Protein AF-A0A955FIF7-F1 (afdb_monomer_lite)

pLDDT: mean 71.5, std 23.49, range [31.05, 97.44]

Foldseek 3Di:
DDDDDDDDDDDDPPPPDDPDPPDPPPPDPPPPDDDDPLLVLQDLVVQWDFPADDPLWTWIDGPPDPFIWTKGAWPSVPVPDPWDPVQDDDPLLRTAGIWTARVVLQEIETEHEDEDDDDDPCLVNLQCQVVNLVSVCNGRVSHHYAYEYAYEPVCVPPNVVSVVVCVVVVRHYAYSPDPCRSVVVVVVVVVVSVVSVVPDDPPPPDDDDDDDDDDDDDDDDDDDDDDDDDDDDDDDDDPDDDDDDDDDDDDDDDDDDDDDDDDPPPPDDDDDDDDD

Secondary structure (DSSP, 8-state):
-----------------------S----S---SS---HHHHH--TTSEEEEEE-SS-EEEEETT---EEEEEEGGGHHHHS---TTS---TT-S--SEEEEETTTTEEEEEEEE---S-STTHHHHH-HHHHHHHHHHHSTTSEEEEEEEE-THHHHH-HHHHHHHHHTT--EEETTSTTHHHHHHHHHHHHHHHTTT-------PPP-------------------------------PPPPPPPPP-PPPPS-----PPPP-TT----------

Radius of gyration: 34.34 Å; chains: 1; bounding box: 80×107×84 Å

Sequence (276 aa):
MNFLNICYLQVAMEAVEKTTNRGTGAGGKNTNKNGLPYEQLTELTDRYKVLTTDENSSDIQFHDTTQVFTYTKQARLFKTIKINDSVPKAHGCKNPDECYIHKASKTIFIIEKKFQQKSGSICEKIQTSDFKVWQYSRTFPDYKVFYIYCLSDWYKTNCPAELQYNKKKGIPVFWGSNDDYKDSIIAFLIANCANSALEAPQETKEAPPSGIVPKATQSAPKCEKWATCGAKSSISALLELPAVPAPEDGPKPPGAPLRVLPDLSKCAIADDFWDI

Structure (mmCIF, N/CA/C/O backbone):
data_AF-A0A955FIF7-F1
#
_entry.id   AF-A0A955FIF7-F1
#
loop_
_atom_site.group_PDB
_atom_site.id
_atom_site.type_symbol
_atom_site.label_atom_id
_atom_site.label_alt_id
_atom_site.label_comp_id
_atom_site.label_asym_id
_atom_site.label_entity_id
_atom_site.label_seq_id
_atom_site.pdbx_PDB_ins_code
_atom_site.Cartn_x
_atom_site.Cartn_y
_atom_site.Cartn_z
_atom_site.occupancy
_atom_site.B_iso_or_equiv
_atom_site.auth_seq_id
_atom_site.auth_comp_id
_atom_site.auth_asym_id
_atom_site.auth_atom_id
_atom_site.pdbx_PDB_model_num
ATOM 1 N N . MET A 1 1 ? 60.301 68.891 3.687 1.00 36.53 1 MET A N 1
ATOM 2 C CA . MET A 1 1 ? 60.031 69.294 2.290 1.00 36.53 1 MET A CA 1
ATOM 3 C C . MET A 1 1 ? 59.435 68.074 1.606 1.00 36.53 1 MET A C 1
ATOM 5 O O . MET A 1 1 ? 60.145 67.099 1.442 1.00 36.53 1 MET A O 1
ATOM 9 N N . ASN A 1 2 ? 58.103 67.967 1.600 1.00 36.41 2 ASN A N 1
ATOM 10 C CA . ASN A 1 2 ? 57.230 68.399 0.490 1.00 36.41 2 ASN A CA 1
ATOM 11 C C . ASN A 1 2 ? 57.369 67.404 -0.685 1.00 36.41 2 ASN A C 1
ATOM 13 O O . ASN A 1 2 ? 58.465 67.246 -1.193 1.00 36.41 2 ASN A O 1
ATOM 17 N N . PHE A 1 3 ? 56.353 66.675 -1.145 1.00 36.84 3 PHE A N 1
ATOM 18 C CA . PHE A 1 3 ? 54.954 67.050 -1.332 1.00 36.84 3 PHE A CA 1
ATOM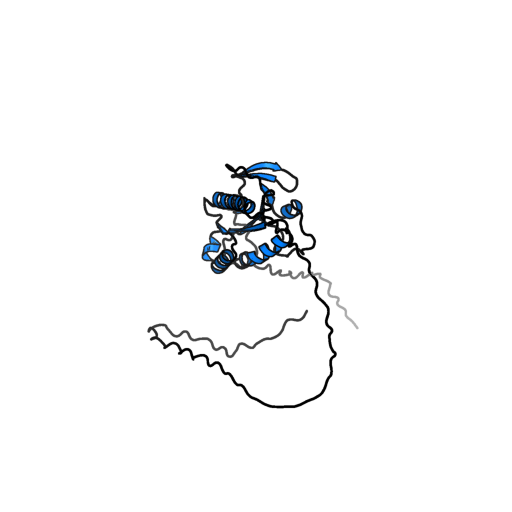 19 C C . PHE A 1 3 ? 54.028 65.828 -1.250 1.00 36.84 3 PHE A C 1
ATOM 21 O O . PHE A 1 3 ? 54.360 64.742 -1.719 1.00 36.84 3 PHE A O 1
ATOM 28 N N . LEU A 1 4 ? 52.841 66.069 -0.692 1.00 40.28 4 LEU A N 1
ATOM 29 C CA . LEU A 1 4 ? 51.649 65.248 -0.846 1.00 40.28 4 LEU A CA 1
ATOM 30 C C . LEU A 1 4 ? 51.339 65.017 -2.333 1.00 40.28 4 LEU A C 1
ATOM 32 O O . LEU A 1 4 ? 51.414 65.962 -3.117 1.00 40.28 4 LEU A O 1
ATOM 36 N N . ASN A 1 5 ? 50.789 63.851 -2.677 1.00 40.59 5 ASN A N 1
ATOM 37 C CA . ASN A 1 5 ? 49.522 63.901 -3.398 1.00 40.59 5 ASN A CA 1
ATOM 38 C C . ASN A 1 5 ? 48.602 62.734 -3.037 1.00 40.59 5 ASN A C 1
ATOM 40 O O . ASN A 1 5 ? 48.932 61.559 -3.175 1.00 40.59 5 ASN A O 1
ATOM 44 N N . ILE A 1 6 ? 47.445 63.138 -2.532 1.00 48.50 6 ILE A N 1
ATOM 45 C CA . ILE A 1 6 ? 46.289 62.350 -2.145 1.00 48.50 6 ILE A CA 1
ATOM 46 C C . ILE A 1 6 ? 45.618 61.905 -3.443 1.00 48.50 6 ILE A C 1
ATOM 48 O O . ILE A 1 6 ? 45.153 62.749 -4.206 1.00 48.50 6 ILE A O 1
ATOM 52 N N . CYS A 1 7 ? 45.562 60.598 -3.705 1.00 37.69 7 CYS A N 1
ATOM 53 C CA . CYS A 1 7 ? 44.715 60.076 -4.769 1.00 37.69 7 CYS A CA 1
ATOM 54 C C . CYS A 1 7 ? 43.426 59.525 -4.163 1.00 37.69 7 CYS A C 1
ATOM 56 O O . CYS A 1 7 ? 43.424 58.640 -3.311 1.00 37.69 7 CYS A O 1
ATOM 58 N N . TYR A 1 8 ? 42.363 60.184 -4.595 1.00 40.34 8 TYR A N 1
ATOM 59 C CA . TYR A 1 8 ? 40.956 60.035 -4.293 1.00 40.34 8 TYR A CA 1
ATOM 60 C C . TYR A 1 8 ? 40.465 58.593 -4.113 1.00 40.34 8 TYR A C 1
ATOM 62 O O . TYR A 1 8 ? 40.748 57.707 -4.917 1.00 40.34 8 TYR A O 1
ATOM 70 N N . LEU A 1 9 ? 39.604 58.431 -3.105 1.00 43.03 9 LEU A N 1
ATOM 71 C CA . LEU A 1 9 ? 38.588 57.390 -3.052 1.00 43.03 9 LEU A CA 1
ATOM 72 C C . LEU A 1 9 ? 37.784 57.374 -4.361 1.00 43.03 9 LEU A C 1
ATOM 74 O O . LEU A 1 9 ? 37.052 58.321 -4.646 1.00 43.03 9 LEU A O 1
ATOM 78 N N . GLN A 1 10 ? 37.851 56.265 -5.092 1.00 42.81 10 GLN A N 1
ATOM 79 C CA . GLN A 1 10 ? 36.804 55.857 -6.018 1.00 42.81 10 GLN A CA 1
ATOM 80 C C . GLN A 1 10 ? 36.313 54.483 -5.563 1.00 42.81 10 GLN A C 1
ATOM 82 O O . GLN A 1 10 ? 37.038 53.492 -5.578 1.00 42.81 10 GLN A O 1
ATOM 87 N N . VAL A 1 11 ? 35.073 54.476 -5.093 1.00 48.69 11 VAL A N 1
ATOM 88 C CA . VAL A 1 11 ? 34.291 53.297 -4.736 1.00 48.69 11 VAL A CA 1
ATOM 89 C C . VAL A 1 11 ? 34.218 52.356 -5.939 1.00 48.69 11 VAL A C 1
ATOM 91 O O . VAL A 1 11 ? 33.693 52.730 -6.983 1.00 48.69 11 VAL A O 1
ATOM 94 N N . ALA A 1 12 ? 34.683 51.123 -5.771 1.00 42.97 12 ALA A N 1
ATOM 95 C CA . ALA A 1 12 ? 34.283 49.999 -6.605 1.00 42.97 12 ALA A CA 1
ATOM 96 C C . ALA A 1 12 ? 34.045 48.803 -5.680 1.00 42.97 12 ALA A C 1
ATOM 98 O O . ALA A 1 12 ? 34.962 48.100 -5.266 1.00 42.97 12 ALA A O 1
ATOM 99 N N . MET A 1 13 ? 32.783 48.640 -5.283 1.00 44.41 13 MET A N 1
ATOM 100 C CA . MET A 1 13 ? 32.287 47.418 -4.665 1.00 44.41 13 MET A CA 1
ATOM 101 C C . MET A 1 13 ? 32.341 46.308 -5.715 1.00 44.41 13 MET A C 1
ATOM 103 O O . MET A 1 13 ? 31.397 46.125 -6.481 1.00 44.41 13 MET A O 1
ATOM 107 N N . GLU A 1 14 ? 33.441 45.567 -5.763 1.00 47.78 14 GLU A N 1
ATOM 108 C CA . GLU A 1 14 ? 33.503 44.317 -6.513 1.00 47.78 14 GLU A CA 1
ATOM 109 C C . GLU A 1 14 ? 32.761 43.235 -5.723 1.00 47.78 14 GLU A C 1
ATOM 111 O O . GLU A 1 14 ? 33.326 42.461 -4.953 1.00 47.78 14 GLU A O 1
ATOM 116 N N . ALA A 1 15 ? 31.442 43.200 -5.903 1.00 48.09 15 ALA A N 1
ATOM 117 C CA . ALA A 1 15 ? 30.642 42.024 -5.608 1.00 48.09 15 ALA A CA 1
ATOM 118 C C . ALA A 1 15 ? 30.961 40.958 -6.666 1.00 48.09 15 ALA A C 1
ATOM 120 O O . ALA A 1 15 ? 30.238 40.810 -7.650 1.00 48.09 15 ALA A O 1
ATOM 121 N N . VAL A 1 16 ? 32.072 40.238 -6.488 1.00 50.31 16 VAL A N 1
ATOM 122 C CA . VAL A 1 16 ? 32.343 39.043 -7.288 1.00 50.31 16 VAL A CA 1
ATOM 123 C C . VAL A 1 16 ? 31.345 37.967 -6.877 1.00 50.31 16 VAL A C 1
ATOM 125 O O . VAL A 1 16 ? 31.259 37.521 -5.733 1.00 50.31 16 VAL A O 1
ATOM 128 N N . GLU A 1 17 ? 30.530 37.645 -7.866 1.00 50.81 17 GLU A N 1
ATOM 129 C CA . GLU A 1 17 ? 29.371 36.781 -7.867 1.00 50.81 17 GLU A CA 1
ATOM 130 C C . GLU A 1 17 ? 29.672 35.418 -7.227 1.00 50.81 17 GLU A C 1
ATOM 132 O O . GLU A 1 17 ? 30.529 34.655 -7.676 1.00 50.81 17 GLU A O 1
ATOM 137 N N . LYS A 1 18 ? 28.930 35.094 -6.162 1.00 44.94 18 LYS A N 1
ATOM 138 C CA . LYS A 1 18 ? 28.904 33.760 -5.560 1.00 44.94 18 LYS A CA 1
ATOM 139 C C . LYS A 1 18 ? 28.380 32.783 -6.611 1.00 44.94 18 LYS A C 1
ATOM 141 O O . LYS A 1 18 ? 27.166 32.631 -6.766 1.00 44.94 18 LYS A O 1
ATOM 146 N N . THR A 1 19 ? 29.284 32.114 -7.321 1.00 43.28 19 THR A N 1
ATOM 147 C CA . THR A 1 19 ? 28.969 30.977 -8.186 1.00 43.28 19 THR A CA 1
ATOM 148 C C . THR A 1 19 ? 28.372 29.896 -7.297 1.00 43.28 19 THR A C 1
ATOM 150 O O . THR A 1 19 ? 29.049 29.149 -6.596 1.00 43.28 19 THR A O 1
ATOM 153 N N . THR A 1 20 ? 27.045 29.877 -7.234 1.00 40.41 20 THR A N 1
ATOM 154 C CA . THR A 1 20 ? 26.324 28.769 -6.634 1.00 40.41 20 THR A CA 1
ATOM 155 C C . THR A 1 20 ? 26.347 27.652 -7.654 1.00 40.41 20 THR A C 1
ATOM 157 O O . THR A 1 20 ? 25.704 27.727 -8.700 1.00 40.41 20 THR A O 1
ATOM 160 N N . ASN A 1 21 ? 27.101 26.605 -7.342 1.00 45.03 21 ASN A N 1
ATOM 161 C CA . ASN A 1 21 ? 27.077 25.339 -8.055 1.00 45.03 21 ASN A CA 1
ATOM 162 C C . ASN A 1 21 ? 25.690 24.734 -7.807 1.00 45.03 21 ASN A C 1
ATOM 164 O O . ASN A 1 21 ? 25.494 23.920 -6.906 1.00 45.03 21 ASN A O 1
ATOM 168 N N . ARG A 1 22 ? 24.675 25.200 -8.541 1.00 44.16 22 ARG A N 1
ATOM 169 C CA . ARG A 1 22 ? 23.378 24.537 -8.583 1.00 44.16 22 ARG A CA 1
ATOM 170 C C . ARG A 1 22 ? 23.644 23.196 -9.239 1.00 44.16 22 ARG A C 1
ATOM 172 O O . ARG A 1 22 ? 23.801 23.126 -10.454 1.00 44.16 22 ARG A O 1
ATOM 179 N N . GLY A 1 23 ? 23.753 22.154 -8.418 1.00 41.38 23 GLY A N 1
ATOM 180 C CA . GLY A 1 23 ? 23.824 20.787 -8.904 1.00 41.38 23 GLY A CA 1
ATOM 181 C C . GLY A 1 23 ? 22.757 20.579 -9.975 1.00 41.38 23 GLY A C 1
ATOM 182 O O . GLY A 1 23 ? 21.626 21.060 -9.852 1.00 41.38 23 GLY A O 1
ATOM 183 N N . THR A 1 24 ? 23.123 19.884 -11.044 1.00 46.16 24 THR A N 1
ATOM 184 C CA . THR A 1 24 ? 22.260 19.453 -12.150 1.00 46.16 24 THR A CA 1
ATOM 185 C C . THR A 1 24 ? 21.263 18.380 -11.684 1.00 46.16 24 THR A C 1
ATOM 187 O O . THR A 1 24 ? 21.160 17.295 -12.238 1.00 46.16 24 THR A O 1
ATOM 190 N N . GLY A 1 25 ? 20.499 18.699 -10.640 1.00 49.03 25 GLY A N 1
ATOM 191 C CA . GLY A 1 25 ? 19.334 17.974 -10.140 1.00 49.03 25 GLY A CA 1
ATOM 192 C C . GLY A 1 25 ? 18.062 18.817 -10.244 1.00 49.03 25 GLY A C 1
ATOM 193 O O . GLY A 1 25 ? 17.101 18.591 -9.514 1.00 49.03 25 GLY A O 1
ATOM 194 N N . ALA A 1 26 ? 18.052 19.824 -11.122 1.00 42.72 26 ALA A N 1
ATOM 195 C CA . ALA A 1 26 ? 16.862 20.604 -11.415 1.00 42.72 26 ALA A CA 1
ATOM 196 C C . ALA A 1 26 ? 15.897 19.738 -12.235 1.00 42.72 26 ALA A C 1
ATOM 198 O O . ALA A 1 26 ? 16.029 19.619 -13.454 1.00 42.72 26 ALA A O 1
ATOM 199 N N . GLY A 1 27 ? 14.936 19.116 -11.547 1.00 45.88 27 GLY A N 1
ATOM 200 C CA . GLY A 1 27 ? 13.750 18.520 -12.154 1.00 45.88 27 GLY A CA 1
ATOM 201 C C . GLY A 1 27 ? 13.115 19.533 -13.101 1.00 45.88 27 GLY A C 1
ATOM 202 O O . GLY A 1 27 ? 12.498 20.508 -12.675 1.00 45.88 27 GLY A O 1
ATOM 203 N N . GLY A 1 28 ? 13.365 19.335 -14.395 1.00 37.59 28 GLY A N 1
ATOM 204 C CA . GLY A 1 28 ? 12.951 20.239 -15.452 1.00 37.59 28 GLY A CA 1
ATOM 205 C C . GLY A 1 28 ? 11.439 20.405 -15.441 1.00 37.59 28 GLY A C 1
ATOM 206 O O . GLY A 1 28 ? 10.690 19.443 -15.586 1.00 37.59 28 GLY A O 1
ATOM 207 N N . LYS A 1 29 ? 11.025 21.659 -15.298 1.00 51.44 29 LYS A N 1
ATOM 208 C CA . LYS A 1 29 ? 9.664 22.201 -15.232 1.00 51.44 29 LYS A CA 1
ATOM 209 C C . LYS A 1 29 ? 8.880 22.054 -16.556 1.00 51.44 29 LYS A C 1
ATOM 211 O O . LYS A 1 29 ? 8.166 22.971 -16.939 1.00 51.44 29 LYS A O 1
ATOM 216 N N . ASN A 1 30 ? 9.050 20.944 -17.286 1.00 41.06 30 ASN A N 1
ATOM 217 C CA . ASN A 1 30 ? 8.547 20.774 -18.657 1.00 41.06 30 ASN A CA 1
ATOM 218 C C . ASN A 1 30 ? 8.043 19.359 -19.023 1.00 41.06 30 ASN A C 1
ATOM 220 O O . ASN A 1 30 ? 7.985 19.016 -20.200 1.00 41.06 30 ASN A O 1
ATOM 224 N N . THR A 1 31 ? 7.618 18.538 -18.058 1.00 48.03 31 THR A N 1
ATOM 225 C CA . THR A 1 31 ? 6.963 17.237 -18.338 1.00 48.03 31 THR A CA 1
ATOM 226 C C . THR A 1 31 ? 5.432 17.301 -18.460 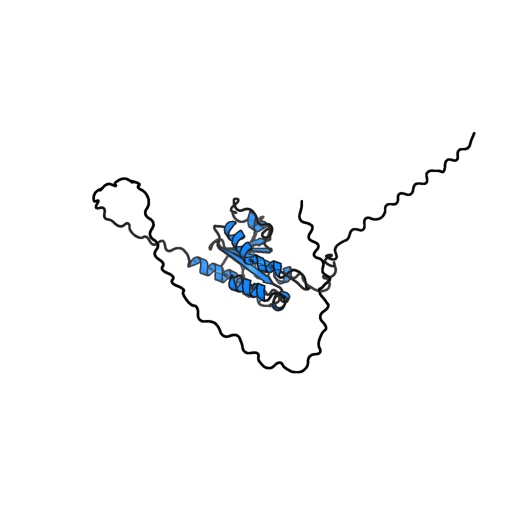1.00 48.03 31 THR A C 1
ATOM 228 O O . THR A 1 31 ? 4.802 16.273 -18.678 1.00 48.03 31 THR A O 1
ATOM 231 N N . ASN A 1 32 ? 4.814 18.486 -18.394 1.00 45.81 32 ASN A N 1
ATOM 232 C CA . ASN A 1 32 ? 3.350 18.649 -18.411 1.00 45.81 32 ASN A CA 1
ATOM 233 C C . ASN A 1 32 ? 2.785 19.033 -19.786 1.00 45.81 32 ASN A C 1
ATOM 235 O O . ASN A 1 32 ? 1.976 19.954 -19.877 1.00 45.81 32 ASN A O 1
ATOM 239 N N . LYS A 1 33 ? 3.202 18.365 -20.869 1.00 43.50 33 LYS A N 1
ATOM 240 C CA . LYS A 1 33 ? 2.603 18.639 -22.186 1.00 43.50 33 LYS A CA 1
ATOM 241 C C . LYS A 1 33 ? 1.576 17.632 -22.682 1.00 43.50 33 LYS A C 1
ATOM 243 O O . LYS A 1 33 ? 0.899 18.017 -23.613 1.00 43.50 33 LYS A O 1
ATOM 248 N N . ASN A 1 34 ? 1.416 16.433 -22.095 1.00 47.03 34 ASN A N 1
ATOM 249 C CA . ASN A 1 34 ? 0.375 15.475 -22.539 1.00 47.03 34 ASN A CA 1
ATOM 250 C C . ASN A 1 34 ? 0.048 14.301 -21.578 1.00 47.03 34 ASN A C 1
ATOM 252 O O . ASN A 1 34 ? -0.467 13.282 -22.022 1.00 47.03 34 ASN A O 1
ATOM 256 N N . GLY A 1 35 ? 0.330 14.387 -20.275 1.00 47.97 35 GLY A N 1
ATOM 257 C CA . GLY A 1 35 ? 0.022 13.290 -19.344 1.00 47.97 35 GLY A CA 1
ATOM 258 C C . GLY A 1 35 ? -0.841 13.756 -18.183 1.00 47.97 35 GLY A C 1
ATOM 259 O O . GLY A 1 35 ? -0.467 14.714 -17.509 1.00 47.97 35 GLY A O 1
ATOM 260 N N . LEU A 1 36 ? -1.955 13.068 -17.909 1.00 57.69 36 LEU A N 1
ATOM 261 C CA . LEU A 1 36 ? -2.524 13.090 -16.560 1.00 57.69 36 LEU A CA 1
ATOM 262 C C . LEU A 1 36 ? -1.405 12.679 -15.583 1.00 57.69 36 LEU A C 1
ATOM 264 O O . LEU A 1 36 ? -0.647 11.752 -15.896 1.00 57.69 36 LEU A O 1
ATOM 268 N N . PRO A 1 37 ? -1.238 13.354 -14.433 1.00 74.69 37 PRO A N 1
ATOM 269 C CA . PRO A 1 37 ? -0.252 12.940 -13.445 1.00 74.69 37 PRO A CA 1
ATOM 270 C C . PRO A 1 37 ? -0.515 11.479 -13.057 1.00 74.69 37 PRO A C 1
ATOM 272 O O . PRO A 1 37 ? -1.655 11.103 -12.805 1.00 74.69 37 PRO A O 1
ATOM 275 N N . TYR A 1 38 ? 0.534 10.649 -13.024 1.00 75.06 38 TYR A N 1
ATOM 276 C CA . TYR A 1 38 ? 0.449 9.204 -12.742 1.00 75.06 38 TYR A CA 1
ATOM 277 C C . TYR A 1 38 ? -0.357 8.877 -11.475 1.00 75.06 38 TYR A C 1
ATOM 279 O O . TYR A 1 38 ? -1.028 7.850 -11.389 1.00 75.06 38 TYR A O 1
ATOM 287 N N . GLU A 1 39 ? -0.338 9.787 -10.504 1.00 74.38 39 GLU A N 1
ATOM 288 C CA . GLU A 1 39 ? -1.182 9.720 -9.317 1.00 74.38 39 GLU A CA 1
ATOM 289 C C . GLU A 1 39 ? -2.669 9.624 -9.685 1.00 74.38 39 GLU A C 1
ATOM 291 O O . GLU A 1 39 ? -3.311 8.692 -9.229 1.00 74.38 39 GLU A O 1
ATOM 296 N N . GLN A 1 40 ? -3.195 10.460 -10.588 1.00 76.81 40 GLN A N 1
ATOM 297 C CA . GLN A 1 40 ? -4.604 10.418 -11.015 1.00 76.81 40 GLN A CA 1
ATOM 298 C C . GLN A 1 40 ? -4.985 9.110 -11.718 1.00 76.81 40 GLN A C 1
ATOM 300 O O . GLN A 1 40 ? -6.086 8.609 -11.511 1.00 76.81 40 GLN A O 1
ATOM 305 N N . LEU A 1 41 ? -4.081 8.535 -12.518 1.00 80.62 41 LEU A N 1
ATOM 306 C CA . LEU A 1 41 ? -4.328 7.253 -13.194 1.00 80.62 41 LEU A CA 1
ATOM 307 C C . LEU A 1 41 ? -4.453 6.093 -12.197 1.00 80.62 41 LEU A C 1
ATOM 309 O O . LEU A 1 41 ? -5.202 5.146 -12.422 1.00 80.62 41 LEU A O 1
ATOM 313 N N . THR A 1 42 ? -3.734 6.188 -11.080 1.00 84.69 42 THR A N 1
ATOM 314 C CA . THR A 1 42 ? -3.603 5.116 -10.085 1.00 84.69 42 THR A CA 1
ATOM 315 C C . THR A 1 42 ? -4.496 5.303 -8.860 1.00 84.69 42 THR A C 1
ATOM 317 O O . THR A 1 42 ? -4.428 4.496 -7.933 1.00 84.69 42 THR A O 1
ATOM 320 N N . GLU A 1 43 ? -5.311 6.357 -8.819 1.00 89.00 43 GLU A N 1
ATOM 321 C CA . GLU A 1 43 ? -6.308 6.581 -7.767 1.00 89.00 43 GLU A CA 1
ATOM 322 C C . GLU A 1 43 ? -7.523 5.672 -7.979 1.00 89.00 43 GLU A C 1
ATOM 324 O O . GLU A 1 43 ? -7.977 5.459 -9.105 1.00 89.00 43 GLU A O 1
ATOM 329 N N . LEU A 1 44 ? -8.060 5.146 -6.877 1.00 91.88 44 LEU A N 1
ATOM 330 C CA . LEU A 1 44 ? -9.197 4.217 -6.880 1.00 91.88 44 LEU A CA 1
ATOM 331 C C . LEU A 1 44 ? -10.550 4.922 -6.698 1.00 91.88 44 LEU A C 1
ATOM 333 O O . LEU A 1 44 ? -11.563 4.264 -6.474 1.00 91.88 44 LEU A O 1
ATOM 337 N N . THR A 1 45 ? -10.570 6.255 -6.768 1.00 89.94 45 THR A N 1
ATOM 338 C CA . THR A 1 45 ? -11.728 7.112 -6.458 1.00 89.94 45 THR A CA 1
ATOM 339 C C . THR A 1 45 ? -12.960 6.839 -7.321 1.00 89.94 45 THR A C 1
ATOM 341 O O . THR A 1 45 ? -14.075 7.091 -6.884 1.00 89.94 45 THR A O 1
ATOM 344 N N . ASP A 1 46 ? -12.777 6.307 -8.527 1.00 91.94 46 ASP A N 1
ATOM 345 C CA . ASP A 1 46 ? -13.829 5.910 -9.468 1.00 91.94 46 ASP A CA 1
ATOM 346 C C . ASP A 1 46 ? -14.422 4.520 -9.184 1.00 91.94 46 ASP A C 1
ATOM 348 O O . ASP A 1 46 ? -15.396 4.123 -9.823 1.00 91.94 46 ASP A O 1
ATOM 352 N N . ARG A 1 47 ? -13.844 3.760 -8.246 1.00 94.25 47 ARG A N 1
ATOM 353 C CA . ARG A 1 47 ? -14.237 2.376 -7.933 1.00 94.25 47 ARG A CA 1
ATOM 354 C C . ARG A 1 47 ? -14.867 2.206 -6.552 1.00 94.25 47 ARG A C 1
ATOM 356 O O . ARG A 1 47 ? -15.138 1.077 -6.139 1.00 94.25 47 ARG A O 1
ATOM 363 N N . TYR A 1 48 ? -15.108 3.295 -5.831 1.00 95.88 48 TYR A N 1
ATOM 364 C CA . TYR A 1 48 ? -15.808 3.266 -4.554 1.00 95.88 48 TYR A CA 1
ATOM 365 C C . TYR A 1 48 ? -16.763 4.444 -4.404 1.00 95.88 48 TYR A C 1
ATOM 367 O O . TYR A 1 48 ? -16.584 5.510 -4.990 1.00 95.88 48 TYR A O 1
ATOM 375 N N . LYS A 1 49 ? -17.737 4.273 -3.513 1.00 96.25 49 LYS A N 1
ATOM 376 C CA . LYS A 1 49 ? -18.560 5.366 -2.995 1.00 96.25 49 LYS A CA 1
ATOM 377 C C . LYS A 1 49 ? -18.109 5.744 -1.590 1.00 96.25 49 LYS A C 1
ATOM 379 O O . LYS A 1 49 ? -17.712 4.886 -0.801 1.00 96.25 49 LYS A O 1
ATOM 384 N N . VAL A 1 50 ? -18.187 7.032 -1.284 1.00 96.75 50 VAL A N 1
ATOM 385 C CA . VAL A 1 50 ? -17.945 7.557 0.063 1.00 96.75 50 VAL A CA 1
ATOM 386 C C . VAL A 1 50 ? -19.241 7.449 0.860 1.00 96.75 50 VAL A C 1
ATOM 388 O O . VAL A 1 50 ? -20.285 7.904 0.399 1.00 96.75 50 VAL A O 1
ATOM 391 N N . LEU A 1 51 ? -19.180 6.829 2.036 1.00 95.38 51 LEU A N 1
ATOM 392 C CA . LEU A 1 51 ? -20.312 6.691 2.953 1.00 95.38 51 LEU A CA 1
ATOM 393 C C . LEU A 1 51 ? -20.355 7.860 3.938 1.00 95.38 51 LEU A C 1
ATOM 395 O O . LEU A 1 51 ? -21.389 8.500 4.105 1.00 95.38 51 LEU A O 1
ATOM 399 N N . THR A 1 52 ? -19.216 8.150 4.564 1.00 95.06 52 THR A N 1
ATOM 400 C CA . THR A 1 52 ? -19.042 9.241 5.529 1.00 95.06 52 THR A CA 1
ATOM 401 C C . THR A 1 52 ? -17.667 9.876 5.348 1.00 95.06 52 THR A C 1
ATOM 403 O O . THR A 1 52 ? -16.758 9.300 4.745 1.00 95.06 52 THR A O 1
ATOM 406 N N . THR A 1 53 ? -17.504 11.108 5.821 1.00 94.06 53 THR A N 1
ATOM 407 C CA . THR A 1 53 ? -16.217 11.808 5.807 1.00 94.06 53 THR A CA 1
ATOM 408 C C . THR A 1 5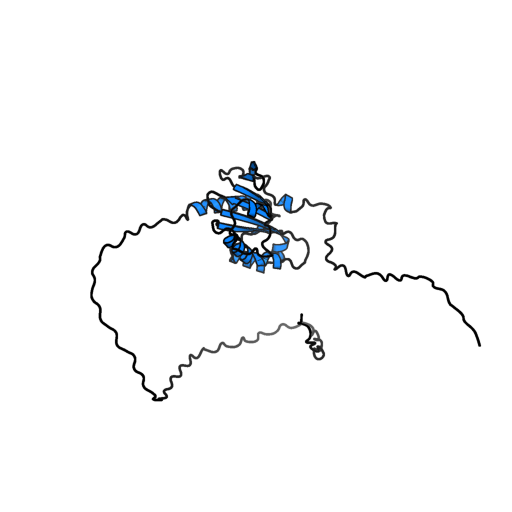3 ? -16.017 12.528 7.125 1.00 94.06 53 THR A C 1
ATOM 410 O O . THR A 1 53 ? -16.867 13.307 7.545 1.00 94.06 53 THR A O 1
ATOM 413 N N . ASP A 1 54 ? -14.862 12.274 7.721 1.00 92.12 54 ASP A N 1
ATOM 414 C CA . ASP A 1 54 ? -14.364 12.896 8.935 1.00 92.12 54 ASP A CA 1
ATOM 415 C C . ASP A 1 54 ? -13.215 13.861 8.600 1.00 92.12 54 ASP A C 1
ATOM 417 O O . ASP A 1 54 ? -12.721 13.941 7.470 1.00 92.12 54 ASP A O 1
ATOM 421 N N . GLU A 1 55 ? -12.710 14.564 9.614 1.00 89.94 55 GLU A N 1
ATOM 422 C CA . GLU A 1 55 ? -11.585 15.494 9.463 1.00 89.94 55 GLU A CA 1
ATOM 423 C C . GLU A 1 55 ? -10.319 14.814 8.912 1.00 89.94 55 GLU A C 1
ATOM 425 O O . GLU A 1 55 ? -9.568 15.413 8.141 1.00 89.94 55 GLU A O 1
ATOM 430 N N . ASN A 1 56 ? -10.073 13.544 9.260 1.00 91.38 56 ASN A N 1
ATOM 431 C CA . ASN A 1 56 ? -8.837 12.826 8.920 1.00 91.38 56 ASN A CA 1
ATOM 432 C C . ASN A 1 56 ? -9.036 11.619 7.984 1.00 91.38 56 ASN A C 1
ATOM 434 O O . ASN A 1 56 ? -8.068 11.149 7.387 1.00 91.38 56 ASN A O 1
ATOM 438 N N . SER A 1 57 ? -10.268 11.169 7.771 1.00 95.06 57 SER A N 1
ATOM 439 C CA . SER A 1 57 ? -10.562 9.944 7.024 1.00 95.06 57 SER A CA 1
ATOM 440 C C . SER A 1 57 ? -11.900 10.010 6.304 1.00 95.06 57 SER A C 1
ATOM 442 O O . SER A 1 57 ? -12.729 10.861 6.602 1.00 95.06 57 SER A O 1
ATOM 444 N N . SER A 1 58 ? -12.122 9.087 5.377 1.00 96.38 58 SER A N 1
ATOM 445 C CA . SER A 1 58 ? -13.440 8.842 4.788 1.00 96.38 58 SER A CA 1
ATOM 446 C C . SER A 1 58 ? -13.743 7.356 4.868 1.00 96.38 58 SER A C 1
ATOM 448 O O . SER A 1 58 ? -12.884 6.555 4.506 1.00 96.38 58 SER A O 1
ATOM 450 N N . ASP A 1 59 ? -14.938 6.973 5.307 1.00 96.50 59 ASP A N 1
ATOM 451 C CA . ASP A 1 59 ? -15.363 5.582 5.172 1.00 96.50 59 ASP A CA 1
ATOM 452 C C . ASP A 1 59 ? -15.914 5.377 3.762 1.00 96.50 59 ASP A C 1
ATOM 454 O O . ASP A 1 59 ? -16.759 6.135 3.275 1.00 96.50 59 ASP A O 1
ATOM 458 N N . ILE A 1 60 ? -15.394 4.361 3.087 1.00 97.06 60 ILE A N 1
ATOM 459 C CA . ILE A 1 60 ? -15.664 4.064 1.688 1.00 97.06 60 ILE A CA 1
ATOM 460 C C . ILE A 1 60 ? -16.121 2.619 1.529 1.00 97.06 60 ILE A C 1
ATOM 462 O O . ILE A 1 60 ? -15.778 1.738 2.320 1.00 97.06 60 ILE A O 1
ATOM 466 N N . GLN A 1 61 ? -16.861 2.370 0.459 1.00 96.75 61 GLN A N 1
ATOM 467 C CA . GLN A 1 61 ? -17.276 1.038 0.046 1.00 96.75 61 GLN A CA 1
ATOM 468 C C . GLN A 1 61 ? -16.962 0.872 -1.438 1.00 96.75 61 GLN A C 1
ATOM 470 O O . GLN A 1 61 ? -17.482 1.627 -2.265 1.00 96.75 61 GLN A O 1
ATOM 475 N N . PHE A 1 62 ? -16.117 -0.105 -1.773 1.00 96.00 62 PHE A N 1
ATOM 476 C CA . PHE A 1 62 ? -15.842 -0.446 -3.168 1.00 96.00 62 PHE A CA 1
ATOM 477 C C . PHE A 1 62 ? -17.113 -0.960 -3.847 1.00 96.00 62 PHE A C 1
ATOM 479 O O . PHE A 1 62 ? -17.948 -1.609 -3.205 1.00 96.00 62 PHE A O 1
ATOM 486 N N . HIS A 1 63 ? -17.266 -0.655 -5.134 1.00 92.94 63 HIS A N 1
ATOM 487 C CA . HIS A 1 63 ? -18.412 -1.108 -5.920 1.00 92.94 63 HIS A CA 1
ATOM 488 C C . HIS A 1 63 ? -18.524 -2.635 -5.874 1.00 92.94 63 HIS A C 1
ATOM 490 O O . HIS A 1 63 ? -17.515 -3.332 -5.831 1.00 92.94 63 HIS A O 1
ATOM 496 N N . ASP A 1 64 ? -19.758 -3.135 -5.813 1.00 90.25 64 ASP A N 1
ATOM 497 C CA . ASP A 1 64 ? -20.069 -4.571 -5.780 1.00 90.25 64 ASP A CA 1
ATOM 498 C C . ASP A 1 64 ? -19.493 -5.343 -4.573 1.00 90.25 64 ASP A C 1
ATOM 500 O O . ASP A 1 64 ? -19.439 -6.572 -4.570 1.00 90.25 64 ASP A O 1
ATOM 504 N N . THR A 1 65 ? -19.113 -4.637 -3.500 1.00 91.06 65 THR A N 1
ATOM 505 C CA . THR A 1 65 ? -18.647 -5.237 -2.239 1.00 91.06 65 THR A CA 1
ATOM 506 C C . THR A 1 65 ? -19.501 -4.799 -1.054 1.00 91.06 65 THR A C 1
ATOM 508 O O . THR A 1 65 ? -20.103 -3.728 -1.064 1.00 91.06 65 THR A O 1
ATOM 511 N N . THR A 1 66 ? -19.542 -5.605 0.009 1.00 91.00 66 THR A N 1
ATOM 512 C CA . THR A 1 66 ? -20.213 -5.263 1.281 1.00 91.00 66 THR A CA 1
ATOM 513 C C . THR A 1 66 ? -19.261 -4.695 2.334 1.00 91.00 66 THR A C 1
ATOM 515 O O . THR A 1 66 ? -19.710 -4.158 3.343 1.00 91.00 66 THR A O 1
ATOM 518 N N . GLN A 1 67 ? -17.952 -4.815 2.113 1.00 91.50 67 GLN A N 1
ATOM 519 C CA . GLN A 1 67 ? -16.930 -4.415 3.074 1.00 91.50 67 GLN A CA 1
ATOM 520 C C . GLN A 1 67 ? -16.740 -2.897 3.074 1.00 91.50 67 GLN A C 1
ATOM 522 O O . GLN A 1 67 ? -16.733 -2.255 2.023 1.00 91.50 67 GLN A O 1
ATOM 527 N N . VAL A 1 68 ? -16.550 -2.335 4.268 1.00 95.12 68 VAL A N 1
ATOM 528 C CA . VAL A 1 68 ? -16.324 -0.901 4.470 1.00 95.12 68 VAL A CA 1
ATOM 529 C C . VAL A 1 68 ? -14.884 -0.680 4.905 1.00 95.12 68 VAL A C 1
ATOM 531 O O . VAL A 1 68 ? -14.409 -1.300 5.858 1.00 95.12 68 VAL A O 1
ATOM 534 N N . PHE A 1 69 ? -14.198 0.227 4.219 1.00 97.00 69 PHE A N 1
ATOM 535 C CA . PHE A 1 69 ? -12.819 0.597 4.505 1.00 97.00 69 PHE A CA 1
ATOM 536 C C . PHE A 1 69 ? -12.757 2.042 4.970 1.00 97.00 69 PHE A C 1
ATOM 538 O O . PHE A 1 69 ? -13.370 2.918 4.372 1.00 97.00 69 PHE A O 1
ATOM 545 N N . THR A 1 70 ? -11.949 2.313 5.987 1.00 96.94 70 THR A N 1
ATOM 546 C CA . THR A 1 70 ? -11.562 3.679 6.327 1.00 96.94 70 THR A CA 1
ATOM 547 C C . THR A 1 70 ? -10.368 4.068 5.462 1.00 96.94 70 THR A C 1
ATOM 549 O O . THR A 1 70 ? -9.286 3.486 5.563 1.00 96.94 70 THR A O 1
ATOM 552 N N . TYR A 1 71 ? -10.570 5.048 4.594 1.00 96.94 71 TYR A N 1
ATOM 553 C CA . TYR A 1 71 ? -9.587 5.575 3.662 1.00 96.94 71 TYR A CA 1
ATOM 554 C C . TYR A 1 71 ? -8.878 6.810 4.221 1.00 96.94 71 TYR A C 1
ATOM 556 O O . TYR A 1 71 ? -9.510 7.726 4.755 1.00 96.94 71 TYR A O 1
ATOM 564 N N . THR A 1 72 ? -7.554 6.856 4.065 1.00 95.12 72 THR A N 1
ATOM 565 C CA . THR A 1 72 ? -6.714 7.996 4.457 1.00 95.12 72 THR A CA 1
ATOM 566 C C . THR A 1 72 ? -5.591 8.234 3.444 1.00 95.12 72 THR A C 1
ATOM 568 O O . THR A 1 72 ? -5.173 7.326 2.726 1.00 95.12 72 THR A O 1
ATOM 571 N N . LYS A 1 73 ? -5.068 9.465 3.413 1.00 92.56 73 LYS A N 1
ATOM 572 C CA . LYS A 1 73 ? -3.881 9.843 2.628 1.00 92.56 73 LYS A CA 1
ATOM 573 C C . LYS A 1 73 ? -2.778 10.375 3.535 1.00 92.56 73 LYS A C 1
ATOM 575 O O . LYS A 1 73 ? -3.062 11.132 4.472 1.00 92.56 73 LYS A O 1
ATOM 580 N N . GLN A 1 74 ? -1.524 10.070 3.205 1.00 91.25 74 GLN A N 1
ATOM 581 C CA . GLN A 1 74 ? -0.349 10.698 3.816 1.00 91.25 74 GLN A CA 1
ATOM 582 C C . GLN A 1 74 ? -0.359 10.639 5.350 1.00 91.25 74 GLN A C 1
ATOM 584 O O . GLN A 1 74 ? -0.626 9.602 5.957 1.00 91.25 74 GLN A O 1
ATOM 589 N N . ALA A 1 75 ? -0.054 11.763 5.999 1.00 88.94 75 ALA A N 1
ATOM 590 C CA . ALA A 1 75 ? 0.065 11.860 7.446 1.00 88.94 75 ALA A CA 1
ATOM 591 C C . ALA A 1 75 ? -1.252 11.577 8.194 1.00 88.94 75 ALA A C 1
ATOM 593 O O . ALA A 1 75 ? -1.220 11.360 9.406 1.00 88.94 75 ALA A O 1
ATOM 594 N N . ARG A 1 76 ? -2.405 11.579 7.505 1.00 91.44 76 ARG A N 1
ATOM 595 C CA . ARG A 1 76 ? -3.720 11.399 8.138 1.00 91.44 76 ARG A CA 1
ATOM 596 C C . ARG A 1 76 ? -3.905 9.992 8.711 1.00 91.44 76 ARG A C 1
ATOM 598 O O . ARG A 1 76 ? -4.640 9.850 9.686 1.00 91.44 76 ARG A O 1
ATOM 605 N N . LEU A 1 77 ? -3.180 8.986 8.205 1.00 92.25 77 LEU A N 1
ATOM 606 C CA . LEU A 1 77 ? -3.167 7.633 8.777 1.00 92.25 77 LEU A CA 1
ATOM 607 C C . LEU A 1 77 ? -2.875 7.666 10.286 1.00 92.25 77 LEU A C 1
ATOM 609 O O . LEU A 1 77 ? -3.646 7.141 11.082 1.00 92.25 77 LEU A O 1
ATOM 613 N N . PHE A 1 78 ? -1.801 8.353 10.686 1.00 90.69 78 PHE A N 1
ATOM 614 C CA . PHE A 1 78 ? -1.344 8.407 12.081 1.00 90.69 78 PHE A CA 1
ATOM 615 C C . PHE A 1 78 ? -2.282 9.189 13.009 1.00 90.69 78 PHE A C 1
ATOM 617 O O . PHE A 1 78 ? -2.137 9.114 14.222 1.00 90.69 78 PHE A O 1
ATOM 624 N N . LYS A 1 79 ? -3.219 9.957 12.443 1.00 91.06 79 LYS A N 1
ATOM 625 C CA . LYS A 1 79 ? -4.262 10.668 13.194 1.00 91.06 79 LYS A CA 1
ATOM 626 C C . LYS A 1 79 ? -5.557 9.864 13.306 1.00 91.06 79 LYS A C 1
ATOM 628 O O . LYS A 1 79 ? -6.369 10.142 14.176 1.00 91.06 79 LYS A O 1
ATOM 633 N N . THR A 1 80 ? -5.766 8.913 12.399 1.00 89.25 80 THR A N 1
ATOM 634 C CA . THR A 1 80 ? -7.026 8.165 12.270 1.00 89.25 80 THR A CA 1
ATOM 635 C C . THR A 1 80 ? -7.051 6.935 13.169 1.00 89.25 80 THR A C 1
ATOM 637 O O . THR A 1 80 ? -8.101 6.553 13.677 1.00 89.25 80 THR A O 1
ATOM 640 N N . ILE A 1 81 ? -5.895 6.303 13.373 1.00 90.69 81 ILE A N 1
ATOM 641 C CA . ILE A 1 81 ? -5.755 5.099 14.193 1.00 90.69 81 ILE A CA 1
ATOM 642 C C . ILE A 1 81 ? -4.735 5.313 15.305 1.00 90.69 81 ILE A C 1
ATOM 644 O O . ILE A 1 81 ? -3.780 6.074 15.154 1.00 90.69 81 ILE A O 1
ATOM 648 N N . LYS A 1 82 ? -4.941 4.617 16.426 1.00 91.12 82 LYS A N 1
ATOM 649 C CA . LYS A 1 82 ? -4.043 4.666 17.579 1.00 91.12 82 LYS A CA 1
ATOM 650 C C . LYS A 1 82 ? -2.654 4.155 17.187 1.00 91.12 82 LYS A C 1
ATOM 652 O O . LYS A 1 82 ? -2.524 3.045 16.674 1.00 91.12 82 LYS A O 1
ATOM 657 N N . ILE A 1 83 ? -1.638 4.967 17.459 1.00 92.12 83 ILE A N 1
ATOM 658 C CA . ILE A 1 83 ? -0.229 4.626 17.255 1.00 92.12 83 ILE A CA 1
ATOM 659 C C . ILE A 1 83 ? 0.417 4.169 18.562 1.00 92.12 83 ILE A C 1
ATOM 661 O O . ILE A 1 83 ? -0.007 4.547 19.654 1.00 92.12 83 ILE A O 1
ATOM 665 N N . ASN A 1 84 ? 1.468 3.363 18.447 1.00 91.44 84 ASN A N 1
ATOM 666 C CA . ASN A 1 84 ? 2.383 3.105 19.549 1.00 91.44 84 ASN A CA 1
ATOM 667 C C . ASN A 1 84 ? 3.447 4.215 19.621 1.00 91.44 84 ASN A C 1
ATOM 669 O O . ASN A 1 84 ? 4.445 4.173 18.898 1.00 91.44 84 ASN A O 1
ATOM 673 N N . ASP A 1 85 ? 3.244 5.179 20.520 1.00 88.81 85 ASP A N 1
ATOM 674 C CA . ASP A 1 85 ? 4.124 6.345 20.702 1.00 88.81 85 ASP A CA 1
ATOM 675 C C . ASP A 1 85 ? 5.548 5.992 21.164 1.00 88.81 85 ASP A C 1
ATOM 677 O O . ASP A 1 85 ? 6.465 6.798 21.032 1.00 88.81 85 ASP A O 1
ATOM 681 N N . SER A 1 86 ? 5.770 4.776 21.676 1.00 90.12 86 SER A N 1
ATOM 682 C CA . SER A 1 86 ? 7.104 4.320 22.095 1.00 90.12 86 SER A CA 1
ATOM 683 C C . SER A 1 86 ? 8.011 3.939 20.921 1.00 90.12 86 SER A C 1
ATOM 685 O O . SER A 1 86 ? 9.205 3.702 21.110 1.00 90.12 86 SER A O 1
ATOM 687 N N . VAL A 1 87 ? 7.472 3.843 19.702 1.00 88.44 87 VAL A N 1
ATOM 688 C CA . VAL A 1 87 ? 8.245 3.463 18.518 1.00 88.44 87 VAL A CA 1
ATOM 689 C C . VAL A 1 87 ? 8.787 4.720 17.834 1.00 88.44 87 VAL A C 1
ATOM 691 O O . VAL A 1 87 ? 8.006 5.512 17.304 1.00 88.44 87 VAL A O 1
ATOM 694 N N . PRO A 1 88 ? 10.120 4.907 17.771 1.00 88.00 88 PRO A N 1
ATOM 695 C CA . PRO A 1 88 ? 10.697 6.062 17.099 1.00 88.00 88 PRO A CA 1
ATOM 696 C C . PRO A 1 88 ? 10.378 6.016 15.606 1.00 88.00 88 PRO A C 1
ATOM 698 O O . PRO A 1 88 ? 10.490 4.973 14.956 1.00 88.00 88 PRO A O 1
ATOM 701 N N . LYS A 1 89 ? 9.987 7.162 15.047 1.00 85.75 89 LYS A N 1
ATOM 702 C CA . LYS A 1 89 ? 9.607 7.274 13.639 1.00 85.75 89 LYS A CA 1
ATOM 703 C C . LYS A 1 89 ? 10.844 7.239 12.741 1.00 85.75 89 LYS A C 1
ATOM 705 O O . LYS A 1 89 ? 11.652 8.164 12.756 1.00 85.75 89 LYS A O 1
ATOM 710 N N . ALA A 1 90 ? 10.961 6.204 11.912 1.00 84.50 90 ALA A N 1
ATOM 711 C CA . ALA A 1 90 ? 12.054 6.108 10.951 1.00 84.50 90 ALA A CA 1
ATOM 712 C C . ALA A 1 90 ? 11.976 7.202 9.868 1.00 84.50 90 ALA A C 1
ATOM 714 O O . ALA A 1 90 ? 10.900 7.510 9.344 1.00 84.50 90 ALA A O 1
ATOM 715 N N . HIS A 1 91 ? 13.130 7.750 9.472 1.00 76.69 91 HIS A N 1
ATOM 716 C CA . HIS A 1 91 ? 13.218 8.862 8.516 1.00 76.69 91 HIS A CA 1
ATOM 717 C C . HIS A 1 91 ? 12.573 8.565 7.151 1.00 76.69 91 HIS A C 1
ATOM 719 O O . HIS A 1 91 ? 12.020 9.479 6.539 1.00 76.69 91 HIS A O 1
ATOM 725 N N . GLY A 1 92 ? 12.606 7.306 6.698 1.00 73.25 92 GLY A N 1
ATOM 726 C CA . GLY A 1 92 ? 12.039 6.863 5.417 1.00 73.25 92 GLY A CA 1
ATOM 727 C C . GLY A 1 92 ? 10.570 6.419 5.457 1.00 73.25 9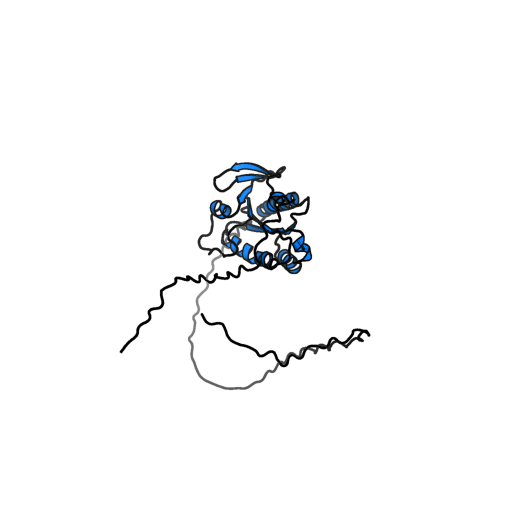2 GLY A C 1
ATOM 728 O O . GLY A 1 92 ? 9.992 6.160 4.407 1.00 73.25 92 GLY A O 1
ATOM 729 N N . CYS A 1 93 ? 9.945 6.342 6.637 1.00 74.62 93 CYS A N 1
ATOM 730 C CA . CYS A 1 93 ? 8.572 5.836 6.814 1.00 74.62 93 CYS A CA 1
ATOM 731 C C . CYS A 1 93 ? 7.575 6.962 7.120 1.00 74.62 93 CYS A C 1
ATOM 733 O O . CYS A 1 93 ? 6.630 6.786 7.890 1.00 74.62 93 CYS A O 1
ATOM 735 N N . LYS A 1 94 ? 7.836 8.172 6.609 1.00 72.19 94 LYS A N 1
ATOM 736 C CA . LYS A 1 94 ? 7.166 9.362 7.135 1.00 72.19 94 LYS A CA 1
ATOM 737 C C . LYS A 1 94 ? 5.681 9.404 6.813 1.00 72.19 94 LYS A C 1
ATOM 739 O O . LYS A 1 94 ? 4.920 9.579 7.759 1.00 72.19 94 LYS A O 1
ATOM 744 N N . ASN A 1 95 ? 5.295 9.253 5.547 1.00 87.06 95 ASN A N 1
ATOM 745 C CA . ASN A 1 95 ? 3.910 9.369 5.094 1.00 87.06 95 ASN A CA 1
ATOM 746 C C . ASN A 1 95 ? 3.667 8.411 3.912 1.00 87.06 95 ASN A C 1
ATOM 748 O O . ASN A 1 95 ? 4.388 8.533 2.924 1.00 87.06 95 ASN A O 1
ATOM 752 N N . PRO A 1 96 ? 2.695 7.491 4.004 1.00 91.12 96 PRO A N 1
ATOM 753 C CA . PRO A 1 96 ? 2.289 6.653 2.874 1.00 91.12 96 PRO A CA 1
ATOM 754 C C . PRO A 1 96 ? 1.464 7.440 1.846 1.00 91.12 96 PRO A C 1
ATOM 756 O O . PRO A 1 96 ? 0.847 8.437 2.207 1.00 91.12 96 PRO A O 1
ATOM 759 N N . ASP A 1 97 ? 1.398 7.006 0.587 1.00 92.25 97 ASP A N 1
ATOM 760 C CA . ASP A 1 97 ? 0.612 7.728 -0.426 1.00 92.25 97 ASP A CA 1
ATOM 761 C C . ASP A 1 97 ? -0.896 7.555 -0.174 1.00 92.25 97 ASP A C 1
ATOM 763 O O . ASP A 1 97 ? -1.614 8.532 0.066 1.00 92.25 97 ASP A O 1
ATOM 767 N N . GLU A 1 98 ? -1.356 6.303 -0.117 1.00 94.62 98 GLU A N 1
ATOM 768 C CA . GLU A 1 98 ? -2.738 5.942 0.209 1.00 94.62 98 GLU A CA 1
ATOM 769 C C . GLU A 1 98 ? -2.784 4.828 1.252 1.00 94.62 98 GLU A C 1
ATOM 771 O O . GLU A 1 98 ? -1.913 3.955 1.298 1.00 94.62 98 GLU A O 1
ATOM 776 N N . CYS A 1 99 ? -3.815 4.842 2.093 1.00 96.44 99 CYS A N 1
ATOM 777 C CA . CYS A 1 99 ? -4.045 3.808 3.091 1.00 96.44 99 CYS A CA 1
ATOM 778 C C . CYS A 1 99 ? -5.521 3.440 3.189 1.00 96.44 99 CYS A C 1
ATOM 780 O O . CYS A 1 99 ? -6.384 4.313 3.295 1.00 96.44 99 CYS A O 1
ATOM 782 N N . TYR A 1 100 ? -5.782 2.137 3.232 1.00 96.88 100 TYR A N 1
ATOM 783 C CA . TYR A 1 100 ? -7.108 1.550 3.380 1.00 96.88 100 TYR A CA 1
ATOM 784 C C . TYR A 1 100 ? -7.105 0.677 4.627 1.00 96.88 100 TYR A C 1
ATOM 786 O O . TYR A 1 100 ? -6.280 -0.223 4.766 1.00 96.88 100 TYR A O 1
ATOM 794 N N . ILE A 1 101 ? -8.005 0.958 5.558 1.00 96.69 101 ILE A N 1
ATOM 795 C CA . ILE A 1 101 ? -8.038 0.310 6.865 1.00 96.69 101 ILE A CA 1
ATOM 796 C C . ILE A 1 101 ? -9.344 -0.459 6.971 1.00 96.69 101 ILE A C 1
ATOM 798 O O . ILE A 1 101 ? -10.424 0.127 6.923 1.00 96.69 101 ILE A O 1
ATOM 802 N N . HIS A 1 102 ? -9.250 -1.768 7.155 1.00 96.06 102 HIS A N 1
ATOM 803 C CA . HIS A 1 102 ? -10.399 -2.605 7.452 1.00 96.06 102 HIS A CA 1
ATOM 804 C C . HIS A 1 102 ? -10.456 -2.853 8.961 1.00 96.06 102 HIS A C 1
ATOM 806 O O . HIS A 1 102 ? -9.727 -3.684 9.507 1.00 96.06 102 HIS A O 1
ATOM 812 N N . LYS A 1 103 ? -11.311 -2.088 9.652 1.00 93.00 103 LYS A N 1
ATOM 813 C CA . LYS A 1 103 ? -11.429 -2.113 11.121 1.00 93.00 103 LYS A CA 1
ATOM 814 C C . LYS A 1 103 ? -11.886 -3.479 11.645 1.00 93.00 103 LYS A C 1
ATOM 816 O O . LYS A 1 103 ? -11.387 -3.920 12.675 1.00 93.00 103 LYS A O 1
ATOM 821 N N . ALA A 1 104 ? -12.782 -4.162 10.926 1.00 92.31 104 ALA A N 1
ATOM 822 C CA . ALA A 1 104 ? -13.342 -5.443 11.360 1.00 92.31 104 ALA A CA 1
ATOM 823 C C . ALA A 1 104 ? -12.283 -6.555 11.430 1.00 92.31 104 ALA A C 1
ATOM 825 O O . ALA A 1 104 ? -12.212 -7.272 12.422 1.00 92.31 104 ALA A O 1
ATOM 826 N N . SER A 1 105 ? -11.415 -6.652 10.419 1.00 93.00 105 SER A N 1
ATOM 827 C CA . SER A 1 105 ? -10.323 -7.635 10.400 1.00 93.00 105 SER A CA 1
ATOM 828 C C . SER A 1 105 ? -8.998 -7.097 10.946 1.00 93.00 105 SER A C 1
ATOM 830 O O . SER A 1 105 ? -7.960 -7.737 10.783 1.00 93.00 105 SER A O 1
ATOM 832 N N . LYS A 1 106 ? -9.008 -5.893 11.537 1.00 95.06 106 LYS A N 1
ATOM 833 C CA . LYS A 1 106 ? -7.816 -5.170 12.008 1.00 95.06 106 LYS A CA 1
ATOM 834 C C . LYS A 1 106 ? -6.661 -5.228 11.002 1.00 95.06 106 LYS A C 1
ATOM 836 O O . LYS A 1 106 ? -5.536 -5.593 11.331 1.00 95.06 106 LYS A O 1
ATOM 841 N N . THR A 1 107 ? -6.942 -4.886 9.749 1.00 96.12 107 THR A N 1
ATOM 842 C CA . THR A 1 107 ? -5.954 -4.934 8.663 1.00 96.12 107 THR A CA 1
ATOM 843 C C . THR A 1 107 ? -5.745 -3.545 8.064 1.00 96.12 107 THR A C 1
ATOM 845 O O . THR A 1 107 ? -6.709 -2.822 7.816 1.00 96.12 107 THR A O 1
ATOM 848 N N . ILE A 1 108 ? -4.488 -3.161 7.835 1.00 96.62 108 ILE A N 1
ATOM 849 C CA . ILE A 1 108 ? -4.102 -1.909 7.175 1.00 96.62 108 ILE A CA 1
ATOM 850 C C . ILE A 1 108 ? -3.405 -2.255 5.865 1.00 96.62 108 ILE A C 1
ATOM 852 O O . ILE A 1 108 ? -2.396 -2.957 5.859 1.00 96.62 108 ILE A O 1
ATOM 856 N N . PHE A 1 109 ? -3.903 -1.704 4.768 1.00 97.44 109 PHE A N 1
ATOM 857 C CA . PHE A 1 109 ? -3.258 -1.739 3.465 1.00 97.44 109 PHE A CA 1
ATOM 858 C C . PHE A 1 109 ? -2.616 -0.386 3.206 1.00 97.44 109 PHE A C 1
ATOM 860 O O . PHE A 1 109 ? -3.302 0.634 3.152 1.00 97.44 109 PHE A O 1
ATOM 867 N N . ILE A 1 110 ? -1.299 -0.384 3.055 1.00 96.25 110 ILE A N 1
ATOM 868 C CA . ILE A 1 110 ? -0.495 0.791 2.750 1.00 96.25 110 ILE A CA 1
ATOM 869 C C . ILE A 1 110 ? -0.056 0.679 1.298 1.00 96.25 110 ILE A C 1
ATOM 871 O O . ILE A 1 110 ? 0.657 -0.258 0.948 1.00 96.25 110 ILE A O 1
ATOM 875 N N . ILE A 1 111 ? -0.460 1.632 0.465 1.00 95.56 111 ILE A N 1
ATOM 876 C CA . ILE A 1 111 ? -0.080 1.683 -0.943 1.00 95.56 111 ILE A CA 1
ATOM 877 C C . ILE A 1 111 ? 0.951 2.789 -1.122 1.00 95.56 111 ILE A C 1
ATOM 879 O O . ILE A 1 111 ? 0.712 3.951 -0.788 1.00 95.56 111 ILE A O 1
ATOM 883 N N . GLU A 1 112 ? 2.095 2.418 -1.684 1.00 93.94 112 GLU A N 1
ATOM 884 C CA . GLU A 1 112 ? 3.146 3.341 -2.083 1.00 93.94 112 GLU A CA 1
ATOM 885 C C . GLU A 1 112 ? 3.264 3.372 -3.603 1.00 93.94 112 GLU A C 1
ATOM 887 O O . GLU A 1 112 ? 3.533 2.361 -4.259 1.00 93.94 112 GLU A O 1
ATOM 892 N N . LYS A 1 113 ? 3.113 4.562 -4.168 1.00 91.88 113 LYS A N 1
ATOM 893 C CA . LYS A 1 113 ? 3.229 4.813 -5.596 1.00 91.88 113 LYS A CA 1
ATOM 894 C C . LYS A 1 113 ? 4.658 5.237 -5.914 1.00 91.88 113 LYS A C 1
ATOM 896 O O . LYS A 1 113 ? 5.269 6.077 -5.240 1.00 91.88 113 LYS A O 1
ATOM 901 N N . LYS A 1 114 ? 5.228 4.641 -6.958 1.00 90.31 114 LYS A N 1
ATOM 902 C CA . LYS A 1 114 ? 6.533 5.030 -7.494 1.00 90.31 114 LYS A CA 1
ATOM 903 C C . LYS A 1 114 ? 6.475 5.065 -9.011 1.00 90.31 114 LYS A C 1
ATOM 905 O O . LYS A 1 114 ? 6.282 4.052 -9.677 1.00 90.31 114 LYS A O 1
ATOM 910 N N . PHE A 1 115 ? 6.679 6.263 -9.539 1.00 88.19 115 PHE A N 1
ATOM 911 C CA . PHE A 1 115 ? 6.715 6.531 -10.964 1.00 88.19 115 PHE A CA 1
ATOM 912 C C . PHE A 1 115 ? 8.114 6.966 -11.368 1.00 88.19 115 PHE A C 1
ATOM 914 O O . PHE A 1 115 ? 8.690 7.849 -10.725 1.00 88.19 115 PHE A O 1
ATOM 921 N N . GLN A 1 116 ? 8.650 6.379 -12.437 1.00 84.12 116 GLN A N 1
ATOM 922 C CA . GLN A 1 116 ? 9.872 6.884 -13.041 1.00 84.12 116 GLN A CA 1
ATOM 923 C C . GLN A 1 116 ? 9.868 6.777 -14.567 1.00 84.12 116 GLN A C 1
ATOM 925 O O . GLN A 1 116 ? 9.348 5.824 -15.135 1.00 84.12 116 GLN A O 1
ATOM 930 N N . GLN A 1 117 ? 10.484 7.769 -15.218 1.00 78.62 117 GLN A N 1
ATOM 931 C CA . GLN A 1 117 ? 10.653 7.843 -16.675 1.00 78.62 117 GLN A CA 1
ATOM 932 C C . GLN A 1 117 ? 12.121 7.870 -17.140 1.00 78.62 117 GLN A C 1
ATOM 934 O O . GLN A 1 117 ? 12.384 7.584 -18.304 1.00 78.62 117 GLN A O 1
ATOM 939 N N . LYS A 1 118 ? 13.087 8.234 -16.282 1.00 77.19 118 LYS A N 1
ATOM 940 C CA . LYS A 1 118 ? 14.513 8.385 -16.652 1.00 77.19 118 LYS A CA 1
ATOM 941 C C . LYS A 1 118 ? 15.446 7.585 -15.735 1.00 77.19 118 LYS A C 1
ATOM 943 O O . LYS A 1 118 ? 15.069 7.192 -14.638 1.00 77.19 118 LYS A O 1
ATOM 948 N N . SER A 1 119 ? 16.682 7.348 -16.157 1.00 68.81 119 SER A N 1
ATOM 949 C CA . SER A 1 119 ? 17.702 6.707 -15.317 1.00 68.81 119 SER A CA 1
ATOM 950 C C . SER A 1 119 ? 18.076 7.580 -14.108 1.00 68.81 119 SER A C 1
ATOM 952 O O . SER A 1 119 ? 18.218 8.795 -14.239 1.00 68.81 119 SER A O 1
ATOM 954 N N . GLY A 1 120 ? 18.243 6.970 -12.932 1.00 67.50 120 GLY A N 1
ATOM 955 C CA . GLY A 1 120 ? 18.674 7.627 -11.691 1.00 67.50 120 GLY A CA 1
ATOM 956 C C . GLY A 1 120 ? 18.740 6.637 -10.521 1.00 67.50 120 GLY A C 1
ATOM 957 O O . GLY A 1 120 ? 18.317 5.491 -10.685 1.00 67.50 120 GLY A O 1
ATOM 958 N N . SER A 1 121 ? 19.232 7.064 -9.347 1.00 65.69 121 SER A N 1
ATOM 959 C CA . SER A 1 121 ? 19.296 6.200 -8.151 1.00 65.69 121 SER A CA 1
ATOM 960 C C . SER A 1 121 ? 17.908 5.980 -7.536 1.00 65.69 121 SER A C 1
ATOM 962 O O . SER A 1 121 ? 17.457 6.667 -6.618 1.00 65.69 121 SER A O 1
ATOM 964 N N . ILE A 1 122 ? 17.143 5.097 -8.172 1.00 71.88 122 ILE A N 1
ATOM 965 C CA . ILE A 1 122 ? 15.716 4.900 -7.906 1.00 71.88 122 ILE A CA 1
ATOM 966 C C . ILE A 1 122 ? 15.395 3.455 -7.571 1.00 71.88 122 ILE A C 1
ATOM 968 O O . ILE A 1 122 ? 14.432 3.227 -6.836 1.00 71.88 122 ILE A O 1
ATOM 972 N N . CYS A 1 123 ? 16.217 2.503 -8.016 1.00 77.94 123 CYS A N 1
ATOM 973 C CA . CYS A 1 123 ? 16.097 1.118 -7.573 1.00 77.94 123 CYS A CA 1
ATOM 974 C C . CYS A 1 123 ? 16.280 1.006 -6.045 1.00 77.94 123 CYS A C 1
ATOM 976 O O . CYS A 1 123 ? 15.517 0.285 -5.409 1.00 77.94 123 CYS A O 1
ATOM 978 N N . GLU A 1 124 ? 17.127 1.843 -5.426 1.00 83.06 124 GLU A N 1
ATOM 979 C CA . GLU A 1 124 ? 17.259 1.951 -3.957 1.00 83.06 124 GLU A CA 1
ATOM 980 C C . GLU A 1 124 ? 15.913 2.180 -3.244 1.00 83.06 124 GLU A C 1
ATOM 982 O O . GLU A 1 124 ? 15.664 1.662 -2.155 1.00 83.06 124 GLU A O 1
ATOM 987 N N . LYS A 1 125 ? 14.979 2.915 -3.865 1.00 82.50 125 LYS A N 1
ATOM 988 C CA . LYS A 1 125 ? 13.704 3.281 -3.226 1.00 82.50 125 LYS A CA 1
ATOM 989 C C . LYS A 1 125 ? 12.792 2.079 -2.989 1.00 82.50 125 LYS A C 1
ATOM 991 O O . LYS A 1 125 ? 11.998 2.110 -2.049 1.00 82.50 125 LYS A O 1
ATOM 996 N N . ILE A 1 126 ? 12.895 1.042 -3.822 1.00 89.94 126 ILE A N 1
ATOM 997 C CA . ILE A 1 126 ? 12.073 -0.171 -3.712 1.00 89.94 126 ILE A CA 1
ATOM 998 C C . ILE A 1 126 ? 12.773 -1.307 -2.949 1.00 89.94 126 ILE A C 1
ATOM 1000 O O . ILE A 1 126 ? 12.153 -2.344 -2.731 1.00 89.94 126 ILE A O 1
ATOM 1004 N N . GLN A 1 127 ? 14.022 -1.101 -2.506 1.00 89.56 127 GLN A N 1
ATOM 1005 C CA . GLN A 1 127 ? 14.774 -2.040 -1.657 1.00 89.56 127 GLN A CA 1
ATOM 1006 C C . GLN A 1 127 ? 14.363 -1.965 -0.178 1.00 89.56 127 GLN A C 1
ATOM 1008 O O . GLN A 1 127 ? 14.578 -2.911 0.567 1.00 89.56 127 GLN A O 1
ATOM 1013 N N . THR A 1 128 ? 13.752 -0.856 0.252 1.00 89.75 128 THR A N 1
ATOM 1014 C CA . THR A 1 128 ? 13.467 -0.558 1.675 1.00 89.75 128 THR A CA 1
ATOM 1015 C C . THR A 1 128 ? 12.130 -1.106 2.191 1.00 89.75 128 THR A C 1
ATOM 1017 O O . THR A 1 128 ? 11.683 -0.747 3.282 1.00 89.75 128 THR A O 1
ATOM 1020 N N . SER A 1 129 ? 11.446 -1.929 1.399 1.00 91.56 129 SER A N 1
ATOM 1021 C CA . SER A 1 129 ? 10.077 -2.381 1.668 1.00 91.56 129 SER A CA 1
ATOM 1022 C C . SER A 1 129 ? 9.949 -3.200 2.950 1.00 91.56 129 SER A C 1
ATOM 1024 O O . SER A 1 129 ? 9.007 -3.008 3.716 1.00 91.56 129 SER A O 1
ATOM 1026 N N . ASP A 1 130 ? 10.919 -4.065 3.227 1.00 92.81 130 ASP A N 1
ATOM 1027 C CA . ASP A 1 130 ? 10.959 -4.914 4.412 1.00 92.81 130 ASP A CA 1
ATOM 1028 C C . ASP A 1 130 ? 11.117 -4.096 5.697 1.00 92.81 130 ASP A C 1
ATOM 1030 O O . ASP A 1 130 ? 10.384 -4.306 6.665 1.00 92.81 130 ASP A O 1
ATOM 1034 N N . PHE A 1 131 ? 12.003 -3.103 5.682 1.00 93.50 131 PHE A N 1
ATOM 1035 C CA . PHE A 1 131 ? 12.174 -2.158 6.772 1.00 93.50 131 PHE A CA 1
ATOM 1036 C C . PHE A 1 131 ? 10.896 -1.345 7.005 1.00 93.50 131 PHE A C 1
ATOM 1038 O O . PHE A 1 131 ? 10.500 -1.136 8.152 1.00 93.50 131 PHE A O 1
ATOM 1045 N N . LYS A 1 132 ? 10.205 -0.931 5.934 1.00 93.69 132 LYS A N 1
ATOM 1046 C CA . LYS A 1 132 ? 8.917 -0.234 6.047 1.00 93.69 132 LYS A CA 1
ATOM 1047 C C . LYS A 1 132 ? 7.847 -1.119 6.685 1.00 93.69 132 LYS A C 1
ATOM 1049 O O . LYS A 1 132 ? 7.179 -0.666 7.613 1.00 93.69 132 LYS A O 1
ATOM 1054 N N . VAL A 1 133 ? 7.707 -2.373 6.251 1.00 94.56 133 VAL A N 1
ATOM 1055 C CA . VAL A 1 133 ? 6.778 -3.337 6.870 1.00 94.56 133 VAL A CA 1
ATOM 1056 C C . VAL A 1 133 ? 7.095 -3.524 8.350 1.00 94.56 133 VAL A C 1
ATOM 1058 O O . VAL A 1 133 ? 6.196 -3.429 9.187 1.00 94.56 133 VAL A O 1
ATOM 1061 N N . TRP A 1 134 ? 8.369 -3.734 8.686 1.00 94.94 134 TRP A N 1
ATOM 1062 C CA . TRP A 1 134 ? 8.820 -3.878 10.068 1.00 94.94 134 TRP A CA 1
ATOM 1063 C C . TRP A 1 134 ? 8.480 -2.645 10.915 1.00 94.94 134 TRP A C 1
ATOM 1065 O O . TRP A 1 134 ? 7.932 -2.776 12.010 1.00 94.94 134 TRP A O 1
ATOM 1075 N N . GLN A 1 135 ? 8.732 -1.442 10.396 1.00 94.69 135 GLN A N 1
ATOM 1076 C CA . GLN A 1 135 ? 8.434 -0.192 11.087 1.00 94.69 135 GLN A CA 1
ATOM 1077 C C . GLN A 1 135 ? 6.927 -0.024 11.319 1.00 94.69 135 GLN A C 1
ATOM 1079 O O . GLN A 1 135 ? 6.508 0.231 12.447 1.00 94.69 135 GLN A O 1
ATOM 1084 N N . TYR A 1 136 ? 6.107 -0.183 10.277 1.00 94.69 136 TYR A N 1
ATOM 1085 C CA . TYR A 1 136 ? 4.659 -0.004 10.386 1.00 94.69 136 TYR A CA 1
ATOM 1086 C C . TYR A 1 136 ? 4.010 -1.033 11.310 1.00 94.69 136 TYR A C 1
ATOM 1088 O O . TYR A 1 136 ? 3.142 -0.664 12.095 1.00 94.69 136 TYR A O 1
ATOM 1096 N N . SER A 1 137 ? 4.473 -2.284 11.284 1.00 94.81 137 SER A N 1
ATOM 1097 C CA . SER A 1 137 ? 3.972 -3.332 12.184 1.00 94.81 137 SER A CA 1
ATOM 1098 C C . SER A 1 137 ? 4.235 -2.997 13.656 1.00 94.81 137 SER A C 1
ATOM 1100 O O . SER A 1 137 ? 3.422 -3.300 14.520 1.00 94.81 137 SER A O 1
ATOM 1102 N N . ARG A 1 138 ? 5.347 -2.313 13.962 1.00 94.81 138 ARG A N 1
ATOM 1103 C CA . ARG A 1 138 ? 5.638 -1.825 15.320 1.00 94.81 138 ARG A CA 1
ATOM 1104 C C . ARG A 1 138 ? 4.808 -0.598 15.689 1.00 94.81 138 ARG A C 1
ATOM 1106 O O . ARG A 1 138 ? 4.396 -0.468 16.839 1.00 94.81 138 ARG A O 1
ATOM 1113 N N . THR A 1 139 ? 4.587 0.309 14.736 1.00 94.56 139 THR A N 1
ATOM 1114 C CA . THR A 1 139 ? 3.763 1.509 14.940 1.00 94.56 139 THR A CA 1
ATOM 1115 C C . THR A 1 139 ? 2.290 1.160 15.169 1.00 94.56 139 THR A C 1
ATOM 1117 O O . THR A 1 139 ? 1.644 1.822 15.979 1.00 94.56 139 THR A O 1
ATOM 1120 N N . PHE A 1 140 ? 1.782 0.114 14.512 1.00 94.75 140 PHE A N 1
ATOM 1121 C CA . PHE A 1 140 ? 0.393 -0.344 14.597 1.00 94.75 140 PHE A CA 1
ATOM 1122 C C . PHE A 1 140 ? 0.317 -1.804 15.077 1.00 94.75 140 PHE A C 1
ATOM 1124 O O . PHE A 1 140 ? -0.085 -2.676 14.310 1.00 94.75 140 PHE A O 1
ATOM 1131 N N . PRO A 1 141 ? 0.688 -2.095 16.337 1.00 94.69 141 PRO A N 1
ATOM 1132 C CA . PRO A 1 141 ? 0.817 -3.472 16.823 1.00 94.69 141 PRO A CA 1
ATOM 1133 C C . PRO A 1 141 ? -0.510 -4.244 16.840 1.00 94.69 141 PRO A C 1
ATOM 1135 O O . PRO A 1 141 ? -0.510 -5.467 16.745 1.00 94.69 141 PRO A O 1
ATOM 1138 N N . ASP A 1 142 ? -1.638 -3.535 16.924 1.00 94.38 142 ASP A N 1
ATOM 1139 C CA . ASP A 1 142 ? -2.977 -4.133 16.926 1.00 94.38 142 ASP A CA 1
ATOM 1140 C C . ASP A 1 142 ? -3.481 -4.502 15.520 1.00 94.38 142 ASP A C 1
ATOM 1142 O O . ASP A 1 142 ? -4.566 -5.073 15.397 1.00 94.38 142 ASP A O 1
ATOM 1146 N N . TYR A 1 143 ? -2.739 -4.147 14.465 1.00 94.81 143 TYR A N 1
ATOM 1147 C CA . TYR A 1 143 ? -3.156 -4.311 13.077 1.00 94.81 143 TYR A CA 1
ATOM 1148 C C . TYR A 1 143 ? -2.168 -5.157 12.270 1.00 94.81 143 TYR A C 1
ATOM 1150 O O . TYR A 1 143 ? -0.952 -4.990 12.348 1.00 94.81 143 TYR A O 1
ATOM 1158 N N . LYS A 1 144 ? -2.701 -6.009 11.392 1.00 95.75 144 LYS A N 1
ATOM 1159 C CA . LYS A 1 144 ? -1.924 -6.672 10.339 1.00 95.75 144 LYS A CA 1
ATOM 1160 C C . LYS A 1 144 ? -1.662 -5.672 9.214 1.00 95.75 144 LYS A C 1
ATOM 1162 O O . LYS A 1 144 ? -2.607 -5.134 8.638 1.00 95.75 144 LYS A O 1
ATOM 1167 N N . VAL A 1 145 ? -0.395 -5.416 8.895 1.00 95.38 145 VAL A N 1
ATOM 1168 C CA . VAL A 1 145 ? -0.008 -4.440 7.864 1.00 95.38 145 VAL A CA 1
ATOM 1169 C C . VAL A 1 145 ? 0.373 -5.150 6.567 1.00 95.38 145 VAL A C 1
ATOM 1171 O O . VAL A 1 145 ? 1.299 -5.957 6.543 1.00 95.38 145 VAL A O 1
ATOM 1174 N N . PHE A 1 146 ? -0.293 -4.791 5.473 1.00 96.56 146 PHE A N 1
ATOM 1175 C CA . PHE A 1 146 ? 0.114 -5.117 4.110 1.00 96.56 146 PHE A CA 1
ATOM 1176 C C . PHE A 1 146 ? 0.700 -3.876 3.450 1.00 96.56 146 PHE A C 1
ATOM 1178 O O . PHE A 1 146 ? 0.029 -2.853 3.329 1.00 96.56 146 PHE A O 1
ATOM 1185 N N . TYR A 1 147 ? 1.949 -3.970 3.007 1.00 96.44 147 TYR A N 1
ATOM 1186 C CA . TYR A 1 147 ? 2.618 -2.905 2.269 1.00 96.44 147 TYR A CA 1
ATOM 1187 C C . TYR A 1 147 ? 2.664 -3.271 0.787 1.00 96.44 147 TYR A C 1
ATOM 1189 O O . TYR A 1 147 ? 3.152 -4.341 0.437 1.00 96.44 147 TYR A O 1
ATOM 1197 N N . ILE A 1 148 ? 2.129 -2.402 -0.065 1.00 96.75 148 ILE A N 1
ATOM 1198 C CA . ILE A 1 148 ? 1.874 -2.647 -1.484 1.00 96.75 148 ILE A CA 1
ATOM 1199 C C . ILE A 1 148 ? 2.597 -1.584 -2.307 1.00 96.75 148 ILE A C 1
ATOM 1201 O O . ILE A 1 148 ? 2.512 -0.393 -2.003 1.00 96.75 148 ILE A O 1
ATOM 1205 N N . TYR A 1 149 ? 3.249 -1.996 -3.392 1.00 95.81 149 TYR A N 1
ATOM 1206 C CA . TYR A 1 149 ? 3.777 -1.063 -4.380 1.00 95.81 149 TYR A CA 1
ATOM 1207 C C . TYR A 1 149 ? 2.867 -0.937 -5.598 1.00 95.81 149 TYR A C 1
ATOM 1209 O O . TYR A 1 149 ? 2.465 -1.932 -6.196 1.00 95.81 149 TYR A O 1
ATOM 1217 N N . CYS A 1 150 ? 2.643 0.302 -6.024 1.00 94.75 150 CYS A N 1
ATOM 1218 C CA . CYS A 1 150 ? 2.160 0.645 -7.354 1.00 94.75 150 CYS A CA 1
ATOM 1219 C C . CYS A 1 150 ? 3.328 1.234 -8.159 1.00 94.75 150 CYS A C 1
ATOM 1221 O O . CYS A 1 150 ? 3.785 2.347 -7.881 1.00 94.75 150 CYS A O 1
ATOM 1223 N N . LEU A 1 151 ? 3.834 0.486 -9.139 1.00 93.44 151 LEU A N 1
ATOM 1224 C CA . LEU A 1 151 ? 5.032 0.838 -9.904 1.00 93.44 151 LEU A CA 1
ATOM 1225 C C . LEU A 1 151 ? 4.710 1.110 -11.376 1.00 93.44 151 LEU A C 1
ATOM 1227 O O . LEU A 1 151 ? 3.831 0.483 -11.963 1.00 93.44 151 LEU A O 1
ATOM 1231 N N . SER A 1 152 ? 5.476 2.007 -11.994 1.00 91.88 152 SER A N 1
ATOM 1232 C CA . SER A 1 152 ? 5.486 2.174 -13.452 1.00 91.88 152 SER A CA 1
ATOM 1233 C C . SER A 1 152 ? 6.261 1.059 -14.157 1.00 91.88 152 SER A C 1
ATOM 1235 O O . SER A 1 152 ? 7.224 0.525 -13.602 1.00 91.88 152 SER A O 1
ATOM 1237 N N . ASP A 1 153 ? 5.956 0.811 -15.432 1.00 91.19 153 ASP A N 1
ATOM 1238 C CA . ASP A 1 153 ? 6.633 -0.211 -16.250 1.00 91.19 153 ASP A CA 1
ATOM 1239 C C . ASP A 1 153 ? 8.149 -0.068 -16.341 1.00 91.19 153 ASP A C 1
ATOM 1241 O O . ASP A 1 153 ? 8.848 -1.064 -16.508 1.00 91.19 153 ASP A O 1
ATOM 1245 N N . TRP A 1 154 ? 8.678 1.142 -16.158 1.00 90.81 154 TRP A N 1
ATOM 1246 C CA . TRP A 1 154 ? 10.118 1.383 -16.107 1.00 90.81 154 TRP A CA 1
ATOM 1247 C C . TRP A 1 154 ? 10.850 0.422 -15.148 1.00 90.81 154 TRP A C 1
ATOM 1249 O O . TRP A 1 154 ? 11.933 -0.065 -15.472 1.00 90.81 154 TRP A O 1
ATOM 1259 N N . TYR A 1 155 ? 10.250 0.070 -14.006 1.00 91.06 155 TYR A N 1
ATOM 1260 C CA . TYR A 1 155 ? 10.870 -0.829 -13.027 1.00 91.06 155 TYR A CA 1
ATOM 1261 C C . TYR A 1 155 ? 11.007 -2.275 -13.517 1.00 91.06 155 TYR A C 1
ATOM 1263 O O . TYR A 1 155 ? 11.931 -2.956 -13.076 1.00 91.06 155 TYR A O 1
ATOM 1271 N N . LYS A 1 156 ? 10.144 -2.731 -14.441 1.00 91.19 156 LYS A N 1
ATOM 1272 C CA . LYS A 1 156 ? 10.176 -4.102 -14.983 1.00 91.19 156 LYS A CA 1
ATOM 1273 C C . LYS A 1 156 ? 11.536 -4.417 -15.606 1.00 91.19 156 LYS A C 1
ATOM 1275 O O . LYS A 1 156 ? 12.078 -5.494 -15.386 1.00 91.19 156 LYS A O 1
ATOM 1280 N N . THR A 1 157 ? 12.093 -3.455 -16.339 1.00 89.81 157 THR A N 1
ATOM 1281 C CA . THR A 1 157 ? 13.367 -3.618 -17.052 1.00 89.81 157 THR A CA 1
ATOM 1282 C C . THR A 1 157 ? 14.566 -3.171 -16.218 1.00 89.81 157 THR A C 1
ATOM 1284 O O . THR A 1 157 ? 15.648 -3.727 -16.364 1.00 89.81 157 THR A O 1
ATOM 1287 N N . ASN A 1 158 ? 14.395 -2.170 -15.348 1.00 90.50 158 ASN A N 1
ATOM 1288 C CA . ASN A 1 158 ? 15.529 -1.490 -14.713 1.00 90.50 158 ASN A CA 1
ATOM 1289 C C . ASN A 1 158 ? 15.873 -1.992 -13.304 1.00 90.50 158 ASN A C 1
ATOM 1291 O O . ASN A 1 158 ? 17.007 -1.797 -12.881 1.00 90.50 158 ASN A O 1
ATOM 1295 N N . CYS A 1 159 ? 14.943 -2.629 -12.582 1.00 91.62 159 CYS A N 1
ATOM 1296 C CA . CYS A 1 159 ? 15.185 -3.090 -11.207 1.00 91.62 159 CYS A CA 1
ATOM 1297 C C . CYS A 1 159 ? 14.721 -4.552 -10.972 1.00 91.62 159 CYS A C 1
ATOM 1299 O O . CYS A 1 159 ? 13.913 -4.816 -10.074 1.00 91.62 159 CYS A O 1
ATOM 1301 N N . PRO A 1 160 ? 15.161 -5.534 -11.788 1.00 93.19 160 PRO A N 1
ATOM 1302 C CA . PRO A 1 160 ? 14.680 -6.914 -11.685 1.00 93.19 160 PRO A CA 1
ATOM 1303 C C . PRO A 1 160 ? 15.073 -7.600 -10.366 1.00 93.19 160 PRO A C 1
ATOM 1305 O O . PRO A 1 160 ? 14.299 -8.406 -9.849 1.00 93.19 160 PRO A O 1
ATOM 1308 N N . ALA A 1 161 ? 16.239 -7.281 -9.798 1.00 93.19 161 ALA A N 1
ATOM 1309 C CA . ALA A 1 161 ? 16.714 -7.883 -8.551 1.00 93.19 161 ALA A CA 1
ATOM 1310 C C . ALA A 1 161 ? 15.852 -7.456 -7.352 1.00 93.19 161 ALA A C 1
ATOM 1312 O O . ALA A 1 161 ? 15.454 -8.276 -6.525 1.00 93.19 161 ALA A O 1
ATOM 1313 N N . GLU A 1 162 ? 15.489 -6.179 -7.294 1.00 93.50 162 GLU A N 1
ATOM 1314 C CA . GLU A 1 162 ? 14.630 -5.609 -6.263 1.00 93.50 162 GLU A CA 1
ATOM 1315 C C . GLU A 1 162 ? 13.205 -6.151 -6.350 1.00 93.50 162 GLU A C 1
ATOM 1317 O O . GLU A 1 162 ? 12.584 -6.443 -5.330 1.00 93.50 162 GLU A O 1
ATOM 1322 N N . LEU A 1 163 ? 12.686 -6.335 -7.567 1.00 94.88 163 LEU A N 1
ATOM 1323 C CA . LEU A 1 163 ? 11.390 -6.976 -7.779 1.00 94.88 163 LEU A CA 1
ATOM 1324 C C . LEU A 1 163 ? 11.399 -8.432 -7.297 1.00 94.88 163 LEU A C 1
ATOM 1326 O O . LEU A 1 163 ? 10.450 -8.866 -6.642 1.00 94.88 163 LEU A O 1
ATOM 1330 N N . GLN A 1 164 ? 12.479 -9.177 -7.554 1.00 94.88 164 GLN A N 1
ATOM 1331 C CA . GLN A 1 164 ? 12.647 -10.529 -7.014 1.00 94.88 164 GLN A CA 1
ATOM 1332 C C . GLN A 1 164 ? 12.731 -10.527 -5.483 1.00 94.88 164 GLN A C 1
ATOM 1334 O O . GLN A 1 164 ? 12.113 -11.377 -4.839 1.00 94.88 164 GLN A O 1
ATOM 1339 N N . TYR A 1 165 ? 13.439 -9.564 -4.890 1.00 95.06 165 TYR A N 1
ATOM 1340 C CA . TYR A 1 165 ? 13.516 -9.412 -3.438 1.00 95.06 165 TYR A CA 1
ATOM 1341 C C . TYR A 1 165 ? 12.145 -9.119 -2.819 1.00 95.06 165 TYR A C 1
ATOM 1343 O O . TYR A 1 165 ? 11.728 -9.810 -1.889 1.00 95.06 165 TYR A O 1
ATOM 1351 N N . ASN A 1 166 ? 11.401 -8.168 -3.388 1.00 95.25 166 ASN A N 1
ATOM 1352 C CA . ASN A 1 166 ? 10.040 -7.838 -2.966 1.00 95.25 166 ASN A CA 1
ATOM 1353 C C . ASN A 1 166 ? 9.117 -9.057 -3.053 1.00 95.25 166 ASN A C 1
ATOM 1355 O O . ASN A 1 166 ? 8.420 -9.369 -2.088 1.00 95.25 166 ASN A O 1
ATOM 1359 N N . LYS A 1 167 ? 9.193 -9.822 -4.149 1.00 95.56 167 LYS A N 1
ATOM 1360 C CA . LYS A 1 167 ? 8.451 -11.079 -4.300 1.00 95.56 167 LYS A CA 1
ATOM 1361 C C . LYS A 1 167 ? 8.827 -12.100 -3.223 1.00 95.56 167 LYS A C 1
ATOM 1363 O O . LYS A 1 167 ? 7.938 -12.693 -2.621 1.00 95.56 167 LYS A O 1
ATOM 1368 N N . LYS A 1 168 ? 10.122 -12.276 -2.935 1.00 96.19 168 LYS A N 1
ATOM 1369 C CA . LYS A 1 168 ? 10.611 -13.173 -1.871 1.00 96.19 168 LYS A CA 1
ATOM 1370 C C . LYS A 1 168 ? 10.090 -12.767 -0.489 1.00 96.19 168 LYS A C 1
ATOM 1372 O O . LYS A 1 168 ? 9.828 -13.633 0.338 1.00 96.19 168 LYS A O 1
ATOM 1377 N N . LYS A 1 169 ? 9.949 -11.466 -0.232 1.00 94.94 169 LYS A N 1
ATOM 1378 C CA . LYS A 1 169 ? 9.404 -10.918 1.019 1.00 94.94 169 LYS A CA 1
ATOM 1379 C C . LYS A 1 169 ? 7.874 -10.898 1.071 1.00 94.94 169 LYS A C 1
ATOM 1381 O O . LYS A 1 169 ? 7.326 -10.533 2.104 1.00 94.94 169 LYS A O 1
ATOM 1386 N N . GLY A 1 170 ? 7.193 -11.289 -0.007 1.00 95.19 170 GLY A N 1
ATOM 1387 C CA . GLY A 1 170 ? 5.734 -11.269 -0.086 1.00 95.19 170 GLY A CA 1
ATOM 1388 C C . GLY A 1 170 ? 5.142 -9.863 -0.220 1.00 95.19 170 GLY A C 1
ATOM 1389 O O . GLY A 1 170 ? 3.990 -9.664 0.146 1.00 95.19 170 GLY A O 1
ATOM 1390 N N . ILE A 1 171 ? 5.912 -8.893 -0.724 1.00 95.94 171 ILE A N 1
ATOM 1391 C CA . ILE A 1 171 ? 5.447 -7.527 -0.992 1.00 95.94 171 ILE A CA 1
ATOM 1392 C C . ILE A 1 171 ? 4.723 -7.512 -2.346 1.00 95.94 171 ILE A C 1
ATOM 1394 O O . ILE A 1 171 ? 5.374 -7.727 -3.376 1.00 95.94 171 ILE A O 1
ATOM 1398 N N . PRO A 1 172 ? 3.401 -7.262 -2.386 1.00 96.00 172 PRO A N 1
ATOM 1399 C CA . PRO A 1 172 ? 2.654 -7.199 -3.634 1.00 96.00 172 PRO A CA 1
ATOM 1400 C C . PRO A 1 172 ? 3.078 -5.989 -4.468 1.00 96.00 172 PRO A C 1
ATOM 1402 O O . PRO A 1 172 ? 3.251 -4.882 -3.950 1.00 96.00 172 PRO A O 1
ATOM 1405 N N . VAL A 1 173 ? 3.207 -6.201 -5.775 1.00 96.06 173 VAL A N 1
ATOM 1406 C CA . VAL A 1 173 ? 3.536 -5.163 -6.754 1.00 96.06 173 VAL A CA 1
ATOM 1407 C C . VAL A 1 173 ? 2.455 -5.155 -7.827 1.00 96.06 173 VAL A C 1
ATOM 1409 O O . VAL A 1 173 ? 2.222 -6.173 -8.476 1.00 96.06 173 VAL A O 1
ATOM 1412 N N . PHE A 1 174 ? 1.836 -3.998 -8.028 1.00 95.69 174 PHE A N 1
ATOM 1413 C CA . PHE A 1 174 ? 0.858 -3.738 -9.077 1.00 95.69 174 PHE A CA 1
ATOM 1414 C C . PHE A 1 174 ? 1.407 -2.698 -10.054 1.00 95.69 174 PHE A C 1
ATOM 1416 O O . PHE A 1 174 ? 2.149 -1.791 -9.667 1.00 95.69 174 PHE A O 1
ATOM 1423 N N . TRP A 1 175 ? 1.041 -2.825 -11.325 1.00 94.06 175 TRP A N 1
ATOM 1424 C CA . TRP A 1 175 ? 1.560 -1.981 -12.399 1.00 94.06 175 TRP A CA 1
ATOM 1425 C C . TRP A 1 175 ? 0.525 -0.937 -12.782 1.00 94.06 175 TRP A C 1
ATOM 1427 O O . TRP A 1 175 ? -0.528 -1.293 -13.294 1.00 94.06 175 TRP A O 1
ATOM 1437 N N . GLY A 1 176 ? 0.812 0.344 -12.549 1.00 88.44 176 GLY A N 1
ATOM 1438 C CA . GLY A 1 176 ? -0.164 1.415 -12.789 1.00 88.44 176 GLY A CA 1
ATOM 1439 C C . GLY A 1 176 ? -0.497 1.664 -14.265 1.00 88.44 176 GLY A C 1
ATOM 1440 O O . GLY A 1 176 ? -1.399 2.440 -14.553 1.00 88.44 176 GLY A O 1
ATOM 1441 N N . SER A 1 177 ? 0.237 1.045 -15.191 1.00 87.88 177 SER A N 1
ATOM 1442 C CA . SER A 1 177 ? -0.035 1.065 -16.633 1.00 87.88 177 SER A CA 1
ATOM 1443 C C . SER A 1 177 ? -0.996 -0.030 -17.093 1.00 87.88 177 SER A C 1
ATOM 1445 O O . SER A 1 177 ? -1.460 0.035 -18.227 1.00 87.88 177 SER A O 1
ATOM 1447 N N . ASN A 1 178 ? -1.276 -1.035 -16.260 1.00 91.19 178 ASN A N 1
ATOM 1448 C CA . ASN A 1 178 ? -2.216 -2.085 -16.621 1.00 91.19 178 ASN A CA 1
ATOM 1449 C C . ASN A 1 178 ? -3.662 -1.576 -16.508 1.00 91.19 178 ASN A C 1
ATOM 1451 O O . ASN A 1 178 ? -4.026 -0.970 -15.500 1.00 91.19 178 ASN A O 1
ATOM 1455 N N . ASP A 1 179 ? -4.510 -1.918 -17.478 1.00 88.25 179 ASP A N 1
ATOM 1456 C CA . ASP A 1 179 ? -5.933 -1.546 -17.462 1.00 88.25 179 ASP A CA 1
ATOM 1457 C C . ASP A 1 179 ? -6.692 -2.171 -16.275 1.00 88.25 179 ASP A C 1
ATOM 1459 O O . ASP A 1 179 ? -7.591 -1.556 -15.701 1.00 88.25 179 ASP A O 1
ATOM 1463 N N . ASP A 1 180 ? -6.284 -3.372 -15.856 1.00 92.25 180 ASP A N 1
ATOM 1464 C CA . ASP A 1 180 ? -6.852 -4.120 -14.729 1.00 92.25 180 ASP A CA 1
ATOM 1465 C C . ASP A 1 180 ? -6.237 -3.753 -13.367 1.00 92.25 180 ASP A C 1
ATOM 1467 O O . ASP A 1 180 ? -6.563 -4.373 -12.352 1.00 92.25 180 ASP A O 1
ATOM 1471 N N . TYR A 1 181 ? -5.356 -2.746 -13.315 1.00 92.00 181 TYR A N 1
ATOM 1472 C CA . TYR A 1 181 ? -4.637 -2.339 -12.105 1.00 92.00 181 TYR A CA 1
ATOM 1473 C C . TYR A 1 181 ? -5.579 -2.100 -10.920 1.00 92.00 181 TYR A C 1
ATOM 1475 O O . TYR A 1 181 ? -5.367 -2.641 -9.831 1.00 92.00 181 TYR A O 1
ATOM 1483 N N . LYS A 1 182 ? -6.625 -1.293 -11.142 1.00 93.81 182 LYS A N 1
ATOM 1484 C CA . LYS A 1 182 ? -7.569 -0.884 -10.093 1.00 93.81 182 LYS A CA 1
ATOM 1485 C C . LYS A 1 182 ? -8.371 -2.074 -9.576 1.00 93.81 182 LYS A C 1
ATOM 1487 O O . LYS A 1 182 ? -8.532 -2.236 -8.372 1.00 93.81 182 LYS A O 1
ATOM 1492 N N . ASP A 1 183 ? -8.825 -2.928 -10.483 1.00 94.56 183 ASP A N 1
ATOM 1493 C CA . ASP A 1 183 ? -9.601 -4.116 -10.136 1.00 94.56 183 ASP A CA 1
ATOM 1494 C C . ASP A 1 183 ? -8.742 -5.143 -9.389 1.00 94.56 183 ASP A C 1
ATOM 1496 O O . ASP A 1 183 ? -9.156 -5.683 -8.363 1.00 94.56 183 ASP A O 1
ATOM 1500 N N . SER A 1 184 ? -7.497 -5.332 -9.827 1.00 95.38 184 SER A N 1
ATOM 1501 C CA . SER A 1 184 ? -6.543 -6.256 -9.209 1.00 95.38 184 SER A CA 1
ATOM 1502 C C . SER A 1 184 ? -6.184 -5.862 -7.778 1.00 95.38 184 SER A C 1
ATOM 1504 O O . SER A 1 184 ? -6.130 -6.718 -6.891 1.00 95.38 184 SER A O 1
ATOM 1506 N N . ILE A 1 185 ? -5.946 -4.571 -7.523 1.00 95.69 185 ILE A N 1
ATOM 1507 C CA . ILE A 1 185 ? -5.612 -4.107 -6.173 1.00 95.69 185 ILE A CA 1
ATOM 1508 C C . ILE A 1 185 ? -6.827 -4.179 -5.244 1.00 95.69 185 ILE A C 1
ATOM 1510 O O . ILE A 1 185 ? -6.691 -4.623 -4.106 1.00 95.69 185 ILE A O 1
ATOM 1514 N N . ILE A 1 186 ? -8.026 -3.844 -5.730 1.00 95.62 186 ILE A N 1
ATOM 1515 C CA . ILE A 1 186 ? -9.265 -3.979 -4.952 1.00 95.62 186 ILE A CA 1
ATOM 1516 C C . ILE A 1 186 ? -9.515 -5.449 -4.610 1.00 95.62 186 ILE A C 1
ATOM 1518 O O . ILE A 1 186 ? -9.756 -5.770 -3.446 1.00 95.62 186 ILE A O 1
ATOM 1522 N N . ALA A 1 187 ? -9.376 -6.357 -5.579 1.00 95.44 187 ALA A N 1
ATOM 1523 C CA . ALA A 1 187 ? -9.495 -7.792 -5.342 1.00 95.44 187 ALA A CA 1
ATOM 1524 C C . ALA A 1 187 ? -8.504 -8.275 -4.268 1.00 95.44 187 ALA A C 1
ATOM 1526 O O . ALA A 1 187 ? -8.880 -9.040 -3.378 1.00 95.44 187 ALA A O 1
ATOM 1527 N N . PHE A 1 188 ? -7.263 -7.777 -4.292 1.00 95.88 188 PHE A N 1
ATOM 1528 C CA . PHE A 1 188 ? -6.265 -8.082 -3.268 1.00 95.88 188 PHE A CA 1
ATOM 1529 C C . PHE A 1 188 ? -6.670 -7.577 -1.876 1.00 95.88 188 PHE A C 1
ATOM 1531 O O . PHE A 1 188 ? -6.571 -8.337 -0.909 1.00 95.88 188 PHE A O 1
ATOM 1538 N N . LEU A 1 189 ? -7.141 -6.331 -1.756 1.00 95.44 189 LEU A N 1
ATOM 1539 C CA . LEU A 1 189 ? -7.637 -5.766 -0.493 1.00 95.44 189 LEU A CA 1
ATOM 1540 C C . LEU A 1 189 ? -8.760 -6.643 0.082 1.00 95.44 189 LEU A C 1
ATOM 1542 O O . LEU A 1 189 ? -8.692 -7.088 1.226 1.00 95.44 189 LEU A O 1
ATOM 1546 N N . ILE A 1 190 ? -9.759 -6.951 -0.744 1.00 94.38 190 ILE A N 1
ATOM 1547 C CA . ILE A 1 190 ? -10.947 -7.728 -0.375 1.00 94.38 190 ILE A CA 1
ATOM 1548 C C . ILE A 1 190 ? -10.587 -9.151 0.067 1.00 94.38 190 ILE A C 1
ATOM 1550 O O . ILE A 1 190 ? -11.057 -9.604 1.114 1.00 94.38 190 ILE A O 1
ATOM 1554 N N . ALA A 1 191 ? -9.728 -9.844 -0.683 1.00 93.50 191 ALA A N 1
ATOM 1555 C CA . ALA A 1 191 ? -9.318 -11.212 -0.372 1.00 93.50 191 ALA A CA 1
ATOM 1556 C C . ALA A 1 191 ? -8.566 -11.308 0.968 1.00 93.50 191 ALA A C 1
ATOM 1558 O O . ALA A 1 191 ? -8.788 -12.230 1.753 1.00 93.50 191 ALA A O 1
ATOM 1559 N N . ASN A 1 192 ? -7.704 -10.333 1.270 1.00 93.31 192 ASN A N 1
ATOM 1560 C CA . ASN A 1 192 ? -6.900 -10.341 2.495 1.00 93.31 192 ASN A CA 1
ATOM 1561 C C . ASN A 1 192 ? -7.677 -9.896 3.746 1.00 93.31 192 ASN A C 1
ATOM 1563 O O . ASN A 1 192 ? -7.272 -10.215 4.869 1.00 93.31 192 ASN A O 1
ATOM 1567 N N . CYS A 1 193 ? -8.821 -9.234 3.575 1.00 87.62 193 CYS A N 1
ATOM 1568 C CA . CYS A 1 193 ? -9.778 -9.001 4.655 1.00 87.62 193 CYS A CA 1
ATOM 1569 C C . CYS A 1 193 ? -10.610 -10.245 4.995 1.00 87.62 193 CYS A C 1
ATOM 1571 O O . CYS A 1 193 ? -10.913 -10.474 6.163 1.00 87.62 193 CYS A O 1
ATOM 1573 N N . ALA A 1 194 ? -10.962 -11.064 3.999 1.00 75.12 194 ALA A N 1
ATOM 1574 C CA . ALA A 1 194 ? -11.737 -12.286 4.218 1.00 75.12 194 ALA A CA 1
ATOM 1575 C C . ALA A 1 194 ? -10.922 -13.366 4.953 1.00 75.12 194 ALA A C 1
ATOM 1577 O O . ALA A 1 194 ? -11.417 -14.005 5.880 1.00 75.12 194 ALA A O 1
ATOM 1578 N N . ASN A 1 195 ? -9.645 -13.522 4.594 1.00 62.78 195 ASN A N 1
ATOM 1579 C CA . ASN A 1 195 ? -8.772 -14.545 5.181 1.00 62.78 195 ASN A CA 1
ATOM 1580 C C . ASN A 1 195 ? -8.401 -14.262 6.648 1.00 62.78 195 ASN A C 1
ATOM 1582 O O . ASN A 1 195 ? -8.195 -15.190 7.424 1.00 62.78 195 ASN A O 1
ATOM 1586 N N . SER A 1 196 ? -8.357 -12.992 7.058 1.00 57.62 196 SER A N 1
ATOM 1587 C CA . SER A 1 196 ? -8.032 -12.604 8.440 1.00 57.62 196 SER A CA 1
ATOM 1588 C C . SER A 1 196 ? -9.160 -12.896 9.440 1.00 57.62 196 SER A C 1
ATOM 1590 O O . SER A 1 196 ? -8.900 -12.953 10.638 1.00 57.62 196 SER A O 1
ATOM 1592 N N . ALA A 1 197 ? -10.389 -13.149 8.975 1.00 53.59 197 ALA A N 1
ATOM 1593 C CA . ALA A 1 197 ? -11.497 -13.589 9.827 1.00 53.59 197 ALA A CA 1
ATOM 1594 C C . ALA A 1 197 ? -11.425 -15.085 10.203 1.00 53.59 197 ALA A C 1
ATOM 1596 O O . ALA A 1 197 ? -12.040 -15.494 11.185 1.00 53.59 197 ALA A O 1
ATOM 1597 N N . LEU A 1 198 ? -10.673 -15.898 9.449 1.00 51.41 198 LEU A N 1
ATOM 1598 C CA . LEU A 1 198 ? -10.551 -17.348 9.660 1.00 51.41 198 LEU A CA 1
ATOM 1599 C C . LEU A 1 198 ? -9.336 -17.743 10.520 1.00 51.41 198 LEU A C 1
ATOM 1601 O O . LEU A 1 198 ? -9.307 -18.846 11.054 1.00 51.41 198 LEU A O 1
ATOM 1605 N N . GLU A 1 199 ? -8.363 -16.844 10.704 1.00 52.16 199 GLU A N 1
ATOM 1606 C CA . GLU A 1 199 ? -7.170 -17.048 11.550 1.00 52.16 199 GLU A CA 1
ATOM 1607 C C . GLU A 1 199 ? -7.382 -16.621 13.020 1.00 52.16 199 GLU A C 1
ATOM 1609 O O . GLU A 1 199 ? -6.417 -16.456 13.769 1.00 52.16 199 GLU A O 1
ATOM 1614 N N . ALA A 1 200 ? -8.629 -16.417 13.463 1.00 47.62 200 ALA A N 1
ATOM 1615 C CA . ALA A 1 200 ? -8.905 -16.136 14.870 1.00 47.62 200 ALA A CA 1
ATOM 1616 C C . ALA A 1 200 ? -8.424 -17.319 15.744 1.00 47.62 200 ALA A C 1
ATOM 1618 O O . ALA A 1 200 ? -8.779 -18.464 15.443 1.00 47.62 200 ALA A O 1
ATOM 1619 N N . PRO A 1 201 ? -7.637 -17.087 16.817 1.00 45.69 201 PRO A N 1
ATOM 1620 C CA . PRO A 1 201 ? -7.132 -18.165 17.656 1.00 45.69 201 PRO A CA 1
ATOM 1621 C C . PRO A 1 201 ? -8.299 -18.954 18.251 1.00 45.69 201 PRO A C 1
ATOM 1623 O O . PRO A 1 201 ? -9.091 -18.418 19.026 1.00 45.69 201 PRO A O 1
ATOM 1626 N N . GLN A 1 202 ? -8.406 -20.231 17.891 1.00 47.44 202 GLN A N 1
ATOM 1627 C CA . GLN A 1 202 ? -9.211 -21.180 18.647 1.00 47.44 202 GLN A CA 1
ATOM 1628 C C . GLN A 1 202 ? -8.549 -21.298 20.022 1.00 47.44 202 GLN A C 1
ATOM 1630 O O . GLN A 1 202 ? -7.479 -21.888 20.156 1.00 47.44 202 GLN A O 1
ATOM 1635 N N . GLU A 1 203 ? -9.153 -20.671 21.027 1.00 42.59 203 GLU A N 1
ATOM 1636 C CA . GLU A 1 203 ? -8.785 -20.822 22.430 1.00 42.59 203 GLU A CA 1
ATOM 1637 C C . GLU A 1 203 ? -8.992 -22.296 22.810 1.00 42.59 203 GLU A C 1
ATOM 1639 O O . GLU A 1 203 ? -10.094 -22.732 23.150 1.00 42.59 203 GLU A O 1
ATOM 1644 N N . THR A 1 204 ? -7.939 -23.104 22.687 1.00 39.75 204 THR A N 1
ATOM 1645 C CA . THR A 1 204 ? -7.927 -24.469 23.203 1.00 39.75 204 THR A CA 1
ATOM 1646 C C . THR A 1 204 ? -7.990 -24.376 24.718 1.00 39.75 204 THR A C 1
ATOM 1648 O O . THR A 1 204 ? -6.987 -24.141 25.391 1.00 39.75 204 THR A O 1
ATOM 1651 N N . LYS A 1 205 ? -9.197 -24.537 25.260 1.00 48.94 205 LYS A N 1
ATOM 1652 C CA . LYS A 1 205 ? -9.424 -24.805 26.677 1.00 48.94 205 LYS A CA 1
ATOM 1653 C C . LYS A 1 205 ? -8.850 -26.183 27.004 1.00 48.94 205 LYS A C 1
ATOM 1655 O O . LYS A 1 205 ? -9.579 -27.171 27.023 1.00 48.94 205 LYS A O 1
ATOM 1660 N N . GLU A 1 206 ? -7.545 -26.262 27.235 1.00 44.06 206 GLU A N 1
ATOM 1661 C CA . GLU A 1 206 ? -6.971 -27.411 27.926 1.00 44.06 206 GLU A CA 1
ATOM 1662 C C . GLU A 1 206 ? -7.394 -27.340 29.396 1.00 44.06 206 GLU A C 1
ATOM 1664 O O . GLU A 1 206 ? -7.125 -26.376 30.114 1.00 44.06 206 GLU A O 1
ATOM 1669 N N . ALA A 1 207 ? -8.154 -28.353 29.809 1.00 53.00 207 ALA A N 1
ATOM 1670 C CA . ALA A 1 207 ? -8.601 -28.534 31.178 1.00 53.00 207 ALA A CA 1
ATOM 1671 C C . ALA A 1 207 ? -7.393 -28.702 32.123 1.00 53.00 207 ALA A C 1
ATOM 1673 O O . ALA A 1 207 ? -6.389 -29.303 31.734 1.00 53.00 207 ALA A O 1
ATOM 1674 N N . PRO A 1 208 ? -7.475 -28.215 33.374 1.00 52.28 208 PRO A N 1
ATOM 1675 C CA . PRO A 1 208 ? -6.372 -28.329 34.315 1.00 52.28 208 PRO A CA 1
ATOM 1676 C C . PRO A 1 208 ? -6.119 -29.804 34.665 1.00 52.28 208 PRO A C 1
ATOM 1678 O O . PRO A 1 208 ? -7.070 -30.515 35.006 1.00 52.28 208 PRO A O 1
ATOM 1681 N N . PRO A 1 209 ? -4.864 -30.285 34.642 1.00 48.03 209 PRO A N 1
ATOM 1682 C CA . PRO A 1 209 ? -4.555 -31.612 35.141 1.00 48.03 209 PRO A CA 1
ATOM 1683 C C . PRO A 1 209 ? -4.741 -31.641 36.661 1.00 48.03 209 PRO A C 1
ATOM 1685 O O . PRO A 1 209 ? -3.991 -31.044 37.434 1.00 48.03 209 PRO A O 1
ATOM 1688 N N . SER A 1 210 ? -5.777 -32.356 37.087 1.00 48.38 210 SER A N 1
ATOM 1689 C CA . SER A 1 210 ? -5.960 -32.813 38.457 1.00 48.38 210 SER A CA 1
ATOM 1690 C C . SER A 1 210 ? -4.870 -33.824 38.820 1.00 48.38 210 SER A C 1
ATOM 1692 O O . SER A 1 210 ? -4.732 -34.833 38.130 1.00 48.38 210 SER A O 1
ATOM 1694 N N . GLY A 1 211 ? -4.156 -33.612 39.927 1.00 45.91 211 GLY A N 1
ATOM 1695 C CA . GLY A 1 211 ? -3.357 -34.676 40.545 1.00 45.91 211 GLY A CA 1
ATOM 1696 C C . GLY A 1 211 ? -2.098 -34.202 41.256 1.00 45.91 211 GLY A C 1
ATOM 1697 O O . GLY A 1 211 ? -1.005 -34.255 40.705 1.00 45.91 211 GLY A O 1
ATOM 1698 N N . ILE A 1 212 ? -2.253 -33.791 42.513 1.00 46.62 212 ILE A N 1
ATOM 1699 C CA . ILE A 1 212 ? -1.164 -33.638 43.482 1.00 46.62 212 ILE A CA 1
ATOM 1700 C C . ILE A 1 212 ? -0.826 -35.019 44.055 1.00 46.62 212 ILE A C 1
ATOM 1702 O O . ILE A 1 212 ? -1.716 -35.664 44.603 1.00 46.62 212 ILE A O 1
ATOM 1706 N N . VAL A 1 213 ? 0.455 -35.409 44.055 1.00 52.00 213 VAL A N 1
ATOM 1707 C CA . VAL A 1 213 ? 1.055 -36.203 45.147 1.00 52.00 213 VAL A CA 1
ATOM 1708 C C . VAL A 1 213 ? 2.503 -35.724 45.369 1.00 52.00 213 VAL A C 1
ATOM 1710 O O . VAL A 1 213 ? 3.272 -35.697 44.408 1.00 52.00 213 VAL A O 1
ATOM 1713 N N . PRO A 1 214 ? 2.915 -35.342 46.595 1.00 53.28 214 PRO A N 1
ATOM 1714 C CA . PRO A 1 214 ? 4.270 -34.874 46.875 1.00 53.28 214 PRO A CA 1
ATOM 1715 C C . PRO A 1 214 ? 5.183 -36.026 47.320 1.00 53.28 214 PRO A C 1
ATOM 1717 O O . PRO A 1 214 ? 4.752 -36.925 48.047 1.00 53.28 214 PRO A O 1
ATOM 1720 N N . LYS A 1 215 ? 6.480 -35.968 46.984 1.00 38.97 215 LYS A N 1
ATOM 1721 C CA . LYS A 1 215 ? 7.490 -36.759 47.701 1.00 38.97 215 LYS A CA 1
ATOM 1722 C C . LYS A 1 215 ? 8.841 -36.044 47.832 1.00 38.97 215 LYS A C 1
ATOM 1724 O O . LYS A 1 215 ? 9.561 -35.856 46.864 1.00 38.97 215 LYS A O 1
ATOM 1729 N N . ALA A 1 216 ? 9.108 -35.677 49.086 1.00 37.31 216 ALA A N 1
ATOM 1730 C CA . ALA A 1 216 ? 10.363 -35.688 49.841 1.00 37.31 216 ALA A CA 1
ATOM 1731 C C . ALA A 1 216 ? 11.686 -35.203 49.204 1.00 37.31 216 ALA A C 1
ATOM 1733 O O . ALA A 1 216 ? 12.343 -35.890 48.430 1.00 37.31 216 ALA A O 1
ATOM 1734 N N . THR A 1 217 ? 12.115 -34.058 49.734 1.00 42.06 217 THR A N 1
ATOM 1735 C CA . THR A 1 217 ? 13.467 -33.576 50.051 1.00 42.06 217 THR A CA 1
ATOM 1736 C C . THR A 1 217 ? 14.555 -34.649 50.194 1.00 42.06 217 THR A C 1
ATOM 1738 O O . THR A 1 217 ? 14.432 -35.502 51.069 1.00 42.06 217 THR A O 1
ATOM 1741 N N . GLN A 1 218 ? 15.681 -34.496 49.483 1.00 40.00 218 GLN A N 1
ATOM 1742 C CA . GLN A 1 218 ? 17.020 -34.826 49.997 1.00 40.00 218 GLN A CA 1
ATOM 1743 C C . GLN A 1 218 ? 18.069 -33.823 49.492 1.00 40.00 218 GLN A C 1
ATOM 1745 O O . GLN A 1 218 ? 17.966 -33.243 48.416 1.00 40.00 218 GLN A O 1
ATOM 1750 N N . SER A 1 219 ? 19.021 -33.579 50.381 1.00 39.44 219 SER A N 1
ATOM 1751 C CA . SER A 1 219 ? 19.966 -32.476 50.513 1.00 39.44 219 SER A CA 1
ATOM 1752 C C . SER A 1 219 ? 21.180 -32.524 49.583 1.00 39.44 219 SER A C 1
ATOM 1754 O O . SER A 1 219 ? 21.679 -33.591 49.241 1.00 39.44 219 SER A O 1
ATOM 1756 N N . ALA A 1 220 ? 21.727 -31.340 49.297 1.00 43.38 220 ALA A N 1
ATOM 1757 C CA . ALA A 1 220 ? 23.059 -31.145 48.727 1.00 43.38 220 ALA A CA 1
ATOM 1758 C C . ALA A 1 220 ? 24.181 -31.666 49.646 1.00 43.38 220 ALA A C 1
ATOM 1760 O O . ALA A 1 220 ? 24.017 -31.675 50.871 1.00 43.38 220 ALA A O 1
ATOM 1761 N N . PRO A 1 221 ? 25.373 -31.925 49.080 1.00 45.34 221 PRO A N 1
ATOM 1762 C CA . PRO A 1 221 ? 26.581 -31.518 49.777 1.00 45.34 221 PRO A CA 1
ATOM 1763 C C . PRO A 1 221 ? 27.549 -30.675 48.933 1.00 45.34 221 PRO A C 1
ATOM 1765 O O . PRO A 1 221 ? 27.667 -30.773 47.716 1.00 45.34 221 PRO A O 1
ATOM 1768 N N . LYS A 1 222 ? 28.208 -29.820 49.712 1.00 34.34 222 LYS A N 1
ATOM 1769 C CA . LYS A 1 222 ? 29.331 -28.905 49.511 1.00 34.34 222 LYS A CA 1
ATOM 1770 C C . LYS A 1 222 ? 30.410 -29.262 48.479 1.00 34.34 222 LYS A C 1
ATOM 1772 O O . LYS A 1 222 ? 30.862 -30.389 48.345 1.00 34.34 222 LYS A O 1
ATOM 1777 N N . CYS A 1 223 ? 30.899 -28.162 47.914 1.00 34.81 223 CYS A N 1
ATOM 1778 C CA . CYS A 1 223 ? 32.168 -27.929 47.236 1.00 34.81 223 CYS A CA 1
ATOM 1779 C C . CYS A 1 223 ? 33.391 -28.264 48.115 1.00 34.81 223 CYS A C 1
ATOM 1781 O O . CYS A 1 223 ? 33.459 -27.789 49.248 1.00 34.81 223 CYS A O 1
ATOM 1783 N N . GLU A 1 224 ? 34.383 -28.959 47.552 1.00 36.97 224 GLU A N 1
ATOM 1784 C CA . GLU A 1 224 ? 35.777 -28.952 48.011 1.00 36.97 224 GLU A CA 1
ATOM 1785 C C . GLU A 1 224 ? 36.728 -28.911 46.803 1.00 36.97 224 GLU A C 1
ATOM 1787 O O . GLU A 1 224 ? 36.547 -29.606 45.804 1.00 36.97 224 GLU A O 1
ATOM 1792 N N . LYS A 1 225 ? 37.724 -28.024 46.892 1.00 39.41 225 LYS A N 1
ATOM 1793 C CA . LYS A 1 225 ? 38.832 -27.855 45.945 1.00 39.41 225 LYS A CA 1
ATOM 1794 C C . LYS A 1 225 ? 39.964 -28.812 46.328 1.00 39.41 225 LYS A C 1
ATOM 1796 O O . LYS A 1 225 ? 40.322 -28.808 47.496 1.00 39.41 225 LYS A O 1
ATOM 1801 N N . TRP A 1 226 ? 40.636 -29.429 45.348 1.00 32.53 226 TRP A N 1
ATOM 1802 C CA . TRP A 1 226 ? 42.109 -29.488 45.293 1.00 32.53 226 TRP A CA 1
ATOM 1803 C C . TRP A 1 226 ? 42.660 -29.800 43.888 1.00 32.53 226 TRP A C 1
ATOM 1805 O O . TRP A 1 226 ? 42.237 -30.726 43.210 1.00 32.53 226 TRP A O 1
ATOM 1815 N N . ALA A 1 227 ? 43.591 -28.928 43.497 1.00 34.97 227 ALA A N 1
ATOM 1816 C CA . ALA A 1 227 ? 44.825 -29.075 42.721 1.00 34.97 227 ALA A CA 1
ATOM 1817 C C . ALA A 1 227 ? 45.078 -30.268 41.759 1.00 34.97 227 ALA A C 1
ATOM 1819 O O . ALA A 1 227 ? 45.123 -31.428 42.146 1.00 34.97 227 ALA A O 1
ATOM 1820 N N . THR A 1 228 ? 45.443 -29.874 40.528 1.00 42.31 228 THR A N 1
ATOM 1821 C CA . THR A 1 228 ? 46.543 -30.371 39.667 1.00 42.31 228 THR A CA 1
ATOM 1822 C C . THR A 1 228 ? 46.758 -31.879 39.478 1.00 42.31 228 THR A C 1
ATOM 1824 O O . THR A 1 228 ? 47.330 -32.546 40.334 1.00 42.31 228 THR A O 1
ATOM 1827 N N . CYS A 1 229 ? 46.565 -32.347 38.242 1.00 31.05 229 CYS A N 1
ATOM 1828 C CA . CYS A 1 229 ? 47.493 -33.281 37.600 1.00 31.05 229 CYS A CA 1
ATOM 1829 C C . CYS A 1 229 ? 47.373 -33.151 36.076 1.00 31.05 229 CYS A C 1
ATOM 1831 O O . CYS A 1 229 ? 46.276 -33.207 35.523 1.00 31.05 229 CYS A O 1
ATOM 1833 N N . GLY A 1 230 ? 48.501 -32.919 35.407 1.00 35.59 230 GLY A N 1
ATOM 1834 C CA . GLY A 1 230 ? 48.582 -32.942 33.957 1.00 35.59 230 GLY A CA 1
ATOM 1835 C C . GLY A 1 230 ? 48.596 -34.375 33.440 1.00 35.59 230 GLY A C 1
ATOM 1836 O O . GLY A 1 230 ? 49.319 -35.217 33.959 1.00 35.59 230 GLY A O 1
ATOM 1837 N N . ALA A 1 231 ? 47.862 -34.622 32.362 1.00 35.88 231 ALA A N 1
ATOM 1838 C CA . ALA A 1 231 ? 48.124 -35.739 31.471 1.00 35.88 231 ALA A CA 1
ATOM 1839 C C . ALA A 1 231 ? 47.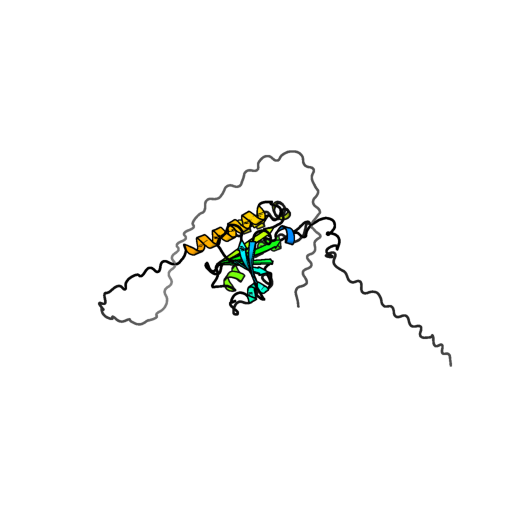676 -35.357 30.060 1.00 35.88 231 ALA A C 1
ATOM 1841 O O . ALA A 1 231 ? 46.527 -34.999 29.813 1.00 35.88 231 ALA A O 1
ATOM 1842 N N . LYS A 1 232 ? 48.642 -35.400 29.144 1.00 39.03 232 LYS A N 1
ATOM 1843 C CA . LYS A 1 232 ? 48.444 -35.349 27.701 1.00 39.03 232 LYS A CA 1
ATOM 1844 C C . LYS A 1 232 ? 47.644 -36.584 27.276 1.00 39.03 232 LYS A C 1
ATOM 1846 O O . LYS A 1 232 ? 48.057 -37.691 27.600 1.00 39.03 232 LYS A O 1
ATOM 1851 N N . SER A 1 233 ? 46.620 -36.417 26.448 1.00 35.28 233 SER A N 1
ATOM 1852 C CA . SER A 1 233 ? 46.311 -37.418 25.424 1.00 35.28 233 SER A CA 1
ATOM 1853 C C . SER A 1 233 ? 45.604 -36.769 24.241 1.00 35.28 233 SER A C 1
ATOM 1855 O O . SER A 1 233 ? 44.492 -36.258 24.341 1.00 35.28 233 SER A O 1
ATOM 1857 N N . SER A 1 234 ? 46.315 -36.798 23.126 1.00 41.25 234 SER A N 1
ATOM 1858 C CA . SER A 1 234 ? 45.880 -36.562 21.761 1.00 41.25 234 SER A CA 1
ATOM 1859 C C . SER A 1 234 ? 44.614 -37.334 21.386 1.00 41.25 234 SER A C 1
ATOM 1861 O O . SER A 1 234 ? 44.610 -38.557 21.496 1.00 41.25 234 SER A O 1
ATOM 1863 N N . ILE A 1 235 ? 43.625 -36.647 20.812 1.00 38.12 235 ILE A N 1
ATOM 1864 C CA . ILE A 1 235 ? 42.764 -37.213 19.766 1.00 38.12 235 ILE A CA 1
ATOM 1865 C C . ILE A 1 235 ? 42.636 -36.153 18.673 1.00 38.12 235 ILE A C 1
ATOM 1867 O O . ILE A 1 235 ? 41.876 -35.194 18.779 1.00 38.12 235 ILE A O 1
ATOM 1871 N N . SER A 1 236 ? 43.451 -36.328 17.637 1.00 40.88 236 SER A N 1
ATOM 1872 C CA . SER A 1 236 ? 43.296 -35.685 16.341 1.00 40.88 236 SER A CA 1
ATOM 1873 C C . SER A 1 236 ? 42.203 -36.437 15.585 1.00 40.88 236 SER A C 1
ATOM 1875 O O . SER A 1 236 ? 42.390 -37.603 15.252 1.00 40.88 236 SER A O 1
ATOM 1877 N N . ALA A 1 237 ? 41.078 -35.785 15.308 1.00 40.06 237 ALA A N 1
ATOM 1878 C CA . ALA A 1 237 ? 40.101 -36.256 14.333 1.00 40.06 237 ALA A CA 1
ATOM 1879 C C . ALA A 1 237 ? 39.980 -35.190 13.239 1.00 40.06 237 ALA A C 1
ATOM 1881 O O . ALA A 1 237 ? 39.158 -34.278 13.308 1.00 40.06 237 ALA A O 1
ATOM 1882 N N . LEU A 1 238 ? 40.889 -35.288 12.268 1.00 41.03 238 LEU A N 1
ATOM 1883 C CA . LEU A 1 238 ? 40.802 -34.626 10.972 1.00 41.03 238 LEU A CA 1
ATOM 1884 C C . LEU A 1 238 ? 39.638 -35.262 10.203 1.00 41.03 238 LEU A C 1
ATOM 1886 O O . LEU A 1 238 ? 39.715 -36.425 9.818 1.00 41.03 238 LEU A O 1
ATOM 1890 N N . LEU A 1 239 ? 38.560 -34.505 9.991 1.00 41.91 239 LEU A N 1
ATOM 1891 C CA . LEU A 1 239 ? 37.641 -34.774 8.889 1.00 41.91 239 LEU A CA 1
ATOM 1892 C C . LEU A 1 239 ? 38.310 -34.252 7.612 1.00 41.91 239 LEU A C 1
ATOM 1894 O O . LEU A 1 239 ? 38.361 -33.045 7.379 1.00 41.91 239 LEU A O 1
ATOM 1898 N N . GLU A 1 240 ? 38.848 -35.160 6.804 1.00 43.69 240 GLU A N 1
ATOM 1899 C CA . GLU A 1 240 ? 39.287 -34.862 5.443 1.00 43.69 240 GLU A CA 1
ATOM 1900 C C . GLU A 1 240 ? 38.054 -34.686 4.544 1.00 43.69 240 GLU A C 1
ATOM 1902 O O . GLU A 1 240 ? 37.258 -35.606 4.351 1.00 43.69 240 GLU A O 1
ATOM 1907 N N . LEU A 1 241 ? 37.879 -33.477 4.009 1.00 51.97 241 LEU A N 1
ATOM 1908 C CA . LEU A 1 241 ? 36.953 -33.204 2.912 1.00 51.97 241 LEU A CA 1
ATOM 1909 C C . LEU A 1 241 ? 37.620 -33.638 1.594 1.00 51.97 241 LEU A C 1
ATOM 1911 O O . LEU A 1 241 ? 38.787 -33.299 1.383 1.00 51.97 241 LEU A O 1
ATOM 1915 N N . PRO A 1 242 ? 36.925 -34.343 0.684 1.00 53.31 242 PRO A N 1
ATOM 1916 C CA . PRO A 1 242 ? 37.492 -34.679 -0.615 1.00 53.31 242 PRO A CA 1
ATOM 1917 C C . PRO A 1 242 ? 37.705 -33.416 -1.461 1.00 53.31 242 PRO A C 1
ATOM 1919 O O . PRO A 1 242 ? 36.832 -32.551 -1.556 1.00 53.31 242 PRO A O 1
ATOM 1922 N N . ALA A 1 243 ? 38.882 -33.325 -2.082 1.00 50.25 243 ALA A N 1
ATOM 1923 C CA . ALA A 1 243 ? 39.251 -32.257 -2.999 1.00 50.25 243 ALA A CA 1
ATOM 1924 C C . ALA A 1 243 ? 38.315 -32.228 -4.220 1.00 50.25 243 ALA A C 1
ATOM 1926 O O . ALA A 1 243 ? 38.117 -33.236 -4.898 1.00 50.25 243 ALA A O 1
ATOM 1927 N N . VAL A 1 244 ? 37.757 -31.052 -4.506 1.00 57.47 244 VAL A N 1
ATOM 1928 C CA . VAL A 1 244 ? 37.009 -30.775 -5.736 1.00 57.47 244 VAL A CA 1
ATOM 1929 C C . VAL A 1 244 ? 38.019 -30.640 -6.886 1.00 57.47 244 VAL A C 1
ATOM 1931 O O . VAL A 1 244 ? 38.951 -29.843 -6.755 1.00 57.47 244 VAL A O 1
ATOM 1934 N N . PRO A 1 245 ? 37.885 -31.383 -8.000 1.00 61.22 245 PRO A N 1
ATOM 1935 C CA . PRO A 1 245 ? 38.758 -31.202 -9.154 1.00 61.22 245 PRO A CA 1
ATOM 1936 C C . PRO A 1 245 ? 38.515 -29.837 -9.812 1.00 61.22 245 PRO A C 1
ATOM 1938 O O . PRO A 1 245 ? 37.378 -29.378 -9.933 1.00 61.22 245 PRO A O 1
ATOM 1941 N N . ALA A 1 246 ? 39.605 -29.187 -10.223 1.00 57.00 246 ALA A N 1
ATOM 1942 C CA . ALA A 1 246 ? 39.576 -27.935 -10.969 1.00 57.00 246 ALA A CA 1
ATOM 1943 C C . ALA A 1 246 ? 38.826 -28.109 -12.308 1.00 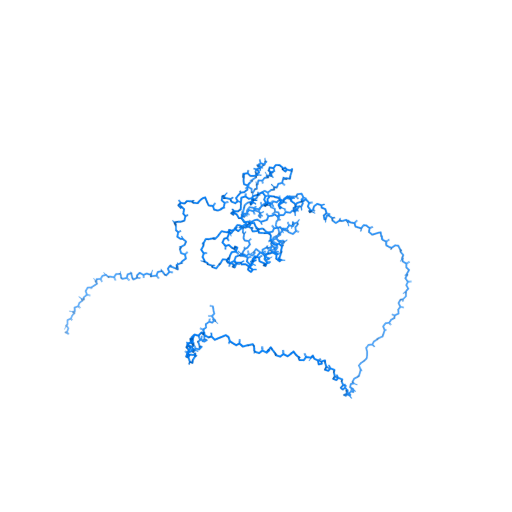57.00 246 ALA A C 1
ATOM 1945 O O . ALA A 1 246 ? 38.928 -29.175 -12.919 1.00 57.00 246 ALA A O 1
ATOM 1946 N N . PRO A 1 247 ? 38.081 -27.094 -12.781 1.00 55.53 247 PRO A N 1
ATOM 1947 C CA . PRO A 1 247 ? 37.425 -27.158 -14.080 1.00 55.53 247 PRO A CA 1
ATOM 1948 C C . PRO A 1 247 ? 38.471 -27.186 -15.200 1.00 55.53 247 PRO A C 1
ATOM 1950 O O . PRO A 1 247 ? 39.382 -26.361 -15.226 1.00 55.53 247 PRO A O 1
ATOM 1953 N N . GLU A 1 248 ? 38.331 -28.142 -16.117 1.00 57.59 248 GLU A N 1
ATOM 1954 C CA . GLU A 1 248 ? 39.148 -28.231 -17.325 1.00 57.59 248 GLU A CA 1
ATOM 1955 C C . GLU A 1 248 ? 38.878 -27.034 -18.250 1.00 57.59 248 GLU A C 1
ATOM 1957 O O . GLU A 1 248 ? 37.728 -26.690 -18.542 1.00 57.59 248 GLU A O 1
ATOM 1962 N N . ASP A 1 249 ? 39.958 -26.404 -18.715 1.00 52.19 249 ASP A N 1
ATOM 1963 C CA . ASP A 1 249 ? 39.941 -25.313 -19.683 1.00 52.19 249 ASP A CA 1
ATOM 1964 C C . ASP A 1 249 ? 39.412 -25.804 -21.040 1.00 52.19 249 ASP A C 1
ATOM 1966 O O . ASP A 1 249 ? 40.102 -26.474 -21.812 1.00 52.19 249 ASP A O 1
ATOM 1970 N N . GLY A 1 250 ? 38.167 -25.442 -21.351 1.00 60.78 250 GLY A N 1
ATOM 1971 C CA . GLY A 1 250 ? 37.594 -25.624 -22.681 1.00 60.78 250 GLY A CA 1
ATOM 1972 C C . GLY A 1 250 ? 38.297 -24.756 -23.743 1.00 60.78 250 GLY A C 1
ATOM 1973 O O . GLY A 1 250 ? 38.816 -23.678 -23.435 1.00 60.78 250 GLY A O 1
ATOM 1974 N N . PRO A 1 251 ? 38.307 -25.183 -25.021 1.00 60.09 251 PRO A N 1
ATOM 1975 C CA . PRO A 1 251 ? 39.009 -24.481 -26.089 1.00 60.09 251 PRO A CA 1
ATOM 1976 C C . PRO A 1 251 ? 38.425 -23.085 -26.343 1.00 60.09 251 PRO A C 1
ATOM 1978 O O . PRO A 1 251 ? 37.231 -22.899 -26.584 1.00 60.09 251 PRO A O 1
ATOM 1981 N N . LYS A 1 252 ? 39.317 -22.093 -26.312 1.00 52.62 252 LYS A N 1
ATOM 1982 C CA . LYS A 1 252 ? 39.044 -20.670 -26.535 1.00 52.62 252 LYS A CA 1
ATOM 1983 C C . LYS A 1 252 ? 38.627 -20.419 -27.999 1.00 52.62 252 LYS A C 1
ATOM 1985 O O . LYS A 1 252 ? 39.349 -20.848 -28.901 1.00 52.62 252 LYS A O 1
ATOM 1990 N N . PRO A 1 253 ? 37.519 -19.705 -28.272 1.00 56.28 253 PRO A N 1
ATOM 1991 C CA . PRO A 1 253 ? 37.121 -19.374 -29.639 1.00 56.28 253 PRO A CA 1
ATOM 1992 C C . PRO A 1 253 ? 38.117 -18.387 -30.285 1.00 56.28 253 PRO A C 1
ATOM 1994 O O . PRO A 1 253 ? 38.588 -17.464 -29.609 1.00 56.28 253 PRO A O 1
ATOM 1997 N N . PRO A 1 254 ? 38.456 -18.542 -31.579 1.00 52.50 254 PRO A N 1
ATOM 1998 C CA . PRO A 1 254 ? 39.398 -17.660 -32.253 1.00 52.50 254 PRO A CA 1
ATOM 1999 C C . PRO A 1 254 ? 38.720 -16.353 -32.687 1.00 52.50 254 PRO A C 1
ATOM 2001 O O . PRO A 1 254 ? 37.671 -16.369 -33.324 1.00 52.50 254 PRO A O 1
ATOM 2004 N N . GLY A 1 255 ? 39.372 -15.221 -32.399 1.00 57.16 255 GLY A N 1
ATOM 2005 C CA . GLY A 1 255 ? 39.081 -13.937 -33.045 1.00 57.16 255 GLY A CA 1
ATOM 2006 C C . GLY A 1 255 ? 38.411 -12.882 -32.165 1.00 57.16 255 GLY A C 1
ATOM 2007 O O . GLY A 1 255 ? 37.252 -12.540 -32.370 1.00 57.16 255 GLY A O 1
ATOM 2008 N N . ALA A 1 256 ? 39.173 -12.280 -31.250 1.00 44.44 256 ALA A N 1
ATOM 2009 C CA . ALA A 1 256 ? 38.876 -10.945 -30.732 1.00 44.44 256 ALA A CA 1
ATOM 2010 C C . ALA A 1 256 ? 40.191 -10.148 -30.613 1.00 44.44 256 ALA A C 1
ATOM 2012 O O . ALA A 1 256 ? 41.179 -10.696 -30.118 1.00 44.44 256 ALA A O 1
ATOM 2013 N N . PRO A 1 257 ? 40.251 -8.890 -31.088 1.00 50.62 257 PRO A N 1
ATOM 2014 C CA . PRO A 1 257 ? 41.473 -8.093 -31.055 1.00 50.62 257 PRO A CA 1
ATOM 2015 C C . PRO A 1 257 ? 41.882 -7.763 -29.612 1.00 50.62 257 PRO A C 1
ATOM 2017 O O . PRO A 1 257 ? 41.041 -7.391 -28.790 1.00 50.62 257 PRO A O 1
ATOM 2020 N N . LEU A 1 258 ? 43.182 -7.883 -29.310 1.00 41.84 258 LEU A N 1
ATOM 2021 C CA . LEU A 1 258 ? 43.758 -7.493 -28.021 1.00 41.84 258 LEU A CA 1
ATOM 2022 C C . LEU A 1 258 ? 43.477 -6.008 -27.748 1.00 41.84 258 LEU A C 1
ATOM 2024 O O . LEU A 1 258 ? 44.031 -5.126 -28.403 1.00 41.84 258 LEU A O 1
ATOM 2028 N N . ARG A 1 259 ? 42.652 -5.729 -26.738 1.00 46.38 259 ARG A N 1
ATOM 2029 C CA . ARG A 1 259 ? 42.577 -4.406 -26.117 1.00 46.38 259 ARG A CA 1
ATOM 2030 C C . ARG A 1 259 ? 43.734 -4.299 -25.127 1.00 46.38 259 ARG A C 1
ATOM 2032 O O . ARG A 1 259 ? 43.774 -5.030 -24.143 1.00 46.38 259 ARG A O 1
ATOM 2039 N N . VAL A 1 260 ? 44.677 -3.409 -25.416 1.00 51.47 260 VAL A N 1
ATOM 2040 C CA . VAL A 1 260 ? 45.758 -3.032 -24.500 1.00 51.47 260 VAL A CA 1
ATOM 2041 C C . VAL A 1 260 ? 45.125 -2.463 -23.226 1.00 51.47 260 VAL A C 1
ATOM 2043 O O . VAL A 1 260 ? 44.383 -1.482 -23.290 1.00 51.47 260 VAL A O 1
ATOM 2046 N N . LEU A 1 261 ? 45.370 -3.108 -22.085 1.00 47.31 261 LEU A N 1
ATOM 2047 C CA . LEU A 1 261 ? 45.015 -2.572 -20.771 1.00 47.31 261 LEU A CA 1
ATOM 2048 C C . LEU A 1 261 ? 45.987 -1.431 -20.431 1.00 47.31 261 LEU A C 1
ATOM 2050 O O . LEU A 1 261 ? 47.191 -1.600 -20.635 1.00 47.31 261 LEU A O 1
ATOM 2054 N N . PRO A 1 262 ? 45.509 -0.279 -19.932 1.00 50.72 262 PRO A N 1
ATOM 2055 C CA . PRO A 1 262 ? 46.401 0.765 -19.457 1.00 50.72 262 PRO A CA 1
ATOM 2056 C C . PRO A 1 262 ? 47.135 0.312 -18.188 1.00 50.72 262 PRO A C 1
ATOM 2058 O O . PRO A 1 262 ? 46.560 -0.312 -17.297 1.00 50.72 262 PRO A O 1
ATOM 2061 N N . ASP A 1 263 ? 48.421 0.644 -18.152 1.00 51.38 263 ASP A N 1
ATOM 2062 C CA . ASP A 1 263 ? 49.356 0.445 -17.048 1.00 51.38 263 ASP A CA 1
ATOM 2063 C C . ASP A 1 263 ? 48.839 1.105 -15.754 1.00 51.38 263 ASP A C 1
ATOM 2065 O O . ASP A 1 263 ? 48.647 2.321 -15.690 1.00 51.38 263 ASP A O 1
ATOM 2069 N N . LEU A 1 264 ? 48.592 0.288 -14.725 1.00 51.03 264 LEU A N 1
ATOM 2070 C CA . LEU A 1 264 ? 48.093 0.714 -13.412 1.00 51.03 264 LEU A CA 1
ATOM 2071 C C . LEU A 1 264 ? 49.211 1.115 -12.432 1.00 51.03 264 LEU A C 1
ATOM 2073 O O . LEU A 1 264 ? 48.938 1.345 -11.256 1.00 51.03 264 LEU A O 1
ATOM 2077 N N . SER A 1 265 ? 50.459 1.275 -12.880 1.00 44.62 265 SER A N 1
ATOM 2078 C CA . SER A 1 265 ? 51.585 1.659 -12.011 1.00 44.62 265 SER A CA 1
ATOM 2079 C C . SER A 1 265 ? 51.597 3.127 -11.538 1.00 44.62 265 SER A C 1
ATOM 2081 O O . SER A 1 265 ? 52.589 3.575 -10.965 1.00 44.62 265 SER A O 1
ATOM 2083 N N . LYS A 1 266 ? 50.512 3.901 -11.725 1.00 50.22 266 LYS A N 1
ATOM 2084 C CA . LYS A 1 266 ? 50.448 5.325 -11.319 1.00 50.22 266 LYS A CA 1
ATOM 2085 C C . LYS A 1 266 ? 49.214 5.773 -10.527 1.00 50.22 266 LYS A C 1
ATOM 2087 O O . LYS A 1 266 ? 49.032 6.975 -10.344 1.00 50.22 266 LYS A O 1
ATOM 2092 N N . CYS A 1 267 ? 48.394 4.871 -9.991 1.00 37.69 267 CYS A N 1
ATOM 2093 C CA . CYS A 1 267 ? 47.369 5.280 -9.024 1.00 37.69 267 CYS A CA 1
ATOM 2094 C C . CYS A 1 267 ? 47.961 5.308 -7.611 1.00 37.69 267 CYS A C 1
ATOM 2096 O O . CYS A 1 267 ? 47.888 4.331 -6.871 1.00 37.69 267 CYS A O 1
ATOM 2098 N N . ALA A 1 268 ? 48.574 6.440 -7.260 1.00 41.19 268 ALA A N 1
ATOM 2099 C CA . ALA A 1 268 ? 48.885 6.763 -5.877 1.00 41.19 268 ALA A CA 1
ATOM 2100 C C . ALA A 1 268 ? 47.579 6.831 -5.072 1.00 41.19 268 ALA A C 1
ATOM 2102 O O . ALA A 1 268 ? 46.645 7.549 -5.430 1.00 41.19 268 ALA A O 1
ATOM 2103 N N . ILE A 1 269 ? 47.538 6.040 -4.006 1.00 43.47 269 ILE A N 1
ATOM 2104 C CA . ILE A 1 269 ? 46.535 6.086 -2.950 1.00 43.47 269 ILE A CA 1
ATOM 2105 C C . ILE A 1 269 ? 46.732 7.422 -2.226 1.00 43.47 269 ILE A C 1
ATOM 2107 O O . ILE A 1 269 ? 47.811 7.678 -1.696 1.00 43.47 269 ILE A O 1
ATOM 2111 N N . ALA A 1 270 ? 45.715 8.279 -2.250 1.00 38.59 270 ALA A N 1
ATOM 2112 C CA . ALA A 1 270 ? 45.582 9.364 -1.289 1.00 38.59 270 ALA A CA 1
ATOM 2113 C C . ALA A 1 270 ? 44.547 8.905 -0.259 1.00 38.59 270 ALA A C 1
ATOM 2115 O O . ALA A 1 270 ? 43.341 9.032 -0.470 1.00 38.59 270 ALA A O 1
ATOM 2116 N N . ASP A 1 271 ? 45.053 8.287 0.804 1.00 42.81 271 ASP A N 1
ATOM 2117 C CA . ASP A 1 271 ? 44.389 8.278 2.099 1.00 42.81 271 ASP A CA 1
ATOM 2118 C C . ASP A 1 271 ? 44.394 9.725 2.594 1.00 42.81 271 ASP A C 1
ATOM 2120 O O . ASP A 1 271 ? 45.460 10.330 2.609 1.00 42.81 271 ASP A O 1
ATOM 2124 N N . ASP A 1 272 ? 43.215 10.287 2.872 1.00 44.59 272 ASP A N 1
ATOM 2125 C CA . ASP A 1 272 ? 42.969 11.385 3.822 1.00 44.59 272 ASP A CA 1
ATOM 2126 C C . ASP A 1 272 ? 41.575 11.970 3.555 1.00 44.59 272 ASP A C 1
ATOM 2128 O O . ASP A 1 272 ? 41.393 12.691 2.578 1.00 44.59 272 ASP A O 1
ATOM 2132 N N . PHE A 1 273 ? 40.591 11.637 4.402 1.00 34.25 273 PHE A N 1
ATOM 2133 C CA . PHE A 1 273 ? 39.617 12.569 5.012 1.00 34.25 273 PHE A CA 1
ATOM 2134 C C . PHE A 1 273 ? 38.412 11.810 5.600 1.00 34.25 273 PHE A C 1
ATOM 2136 O O . PHE A 1 273 ? 37.384 11.620 4.951 1.00 34.25 273 PHE A O 1
ATOM 2143 N N . TRP A 1 274 ? 38.524 11.423 6.867 1.00 34.28 274 TRP A N 1
ATOM 2144 C CA . TRP A 1 274 ? 37.391 11.363 7.791 1.00 34.28 274 TRP A CA 1
ATOM 2145 C C . TRP A 1 274 ? 37.891 11.874 9.133 1.00 34.28 274 TRP A C 1
ATOM 2147 O O . TRP A 1 274 ? 38.467 11.106 9.888 1.00 34.28 274 TRP A O 1
ATOM 2157 N N . ASP A 1 275 ? 37.682 13.161 9.398 1.00 41.12 275 ASP A N 1
ATOM 2158 C CA . ASP A 1 275 ? 37.642 13.699 10.754 1.00 41.12 275 ASP A CA 1
ATOM 2159 C C . ASP A 1 275 ? 36.775 14.973 10.780 1.00 41.12 275 ASP A C 1
ATOM 2161 O O . ASP A 1 275 ? 37.051 15.937 10.062 1.00 41.12 275 ASP A O 1
ATOM 2165 N N . ILE A 1 276 ? 35.776 14.931 11.678 1.00 43.25 276 ILE A N 1
ATOM 2166 C CA . ILE A 1 276 ? 34.805 15.961 12.126 1.00 43.25 276 ILE A CA 1
ATOM 2167 C C . ILE A 1 276 ? 33.503 16.093 11.319 1.00 43.25 276 ILE A C 1
ATOM 2169 O O . ILE A 1 276 ? 33.498 16.648 10.199 1.00 43.25 276 ILE A O 1
#